Protein AF-A0A538LLW7-F1 (afdb_monomer_lite)

Structure (mmCIF, N/CA/C/O backbone):
data_AF-A0A538LLW7-F1
#
_entry.id   AF-A0A538LLW7-F1
#
loop_
_atom_site.group_PDB
_atom_site.id
_atom_site.type_symbol
_atom_site.label_atom_id
_atom_site.label_alt_id
_atom_site.label_comp_id
_atom_site.label_asym_id
_atom_site.label_entity_id
_atom_site.label_seq_id
_atom_site.pdbx_PDB_ins_code
_atom_site.Cartn_x
_atom_site.Cartn_y
_atom_site.Cartn_z
_atom_site.occupancy
_atom_site.B_iso_or_equiv
_atom_site.auth_seq_id
_atom_site.auth_comp_id
_atom_site.auth_asym_id
_atom_site.auth_atom_id
_atom_site.pdbx_PDB_model_num
ATOM 1 N N . MET A 1 1 ? 16.918 3.520 -8.179 1.00 54.25 1 MET A N 1
ATOM 2 C CA . MET A 1 1 ? 16.383 2.203 -7.777 1.00 54.25 1 MET A CA 1
ATOM 3 C C . MET A 1 1 ? 17.429 1.091 -7.820 1.00 54.25 1 MET A C 1
ATOM 5 O O . MET A 1 1 ? 17.687 0.520 -6.776 1.00 54.25 1 MET A O 1
ATOM 9 N N . VAL A 1 2 ? 18.104 0.836 -8.954 1.00 46.56 2 VAL A N 1
ATOM 10 C CA . VAL A 1 2 ? 19.087 -0.274 -9.095 1.00 46.56 2 VAL A CA 1
ATOM 11 C C . VAL A 1 2 ? 20.155 -0.291 -8.005 1.00 46.56 2 VAL A C 1
ATOM 13 O O . VAL A 1 2 ? 20.467 -1.340 -7.468 1.00 46.56 2 VAL A O 1
ATOM 16 N N . LYS A 1 3 ? 20.680 0.883 -7.628 1.00 56.34 3 LYS A N 1
ATOM 17 C CA . LYS A 1 3 ? 21.698 0.998 -6.572 1.00 56.34 3 LYS A CA 1
ATOM 18 C C . LYS A 1 3 ? 21.195 0.601 -5.179 1.00 56.34 3 LYS A C 1
ATOM 20 O O . LYS A 1 3 ? 22.011 0.193 -4.367 1.00 56.34 3 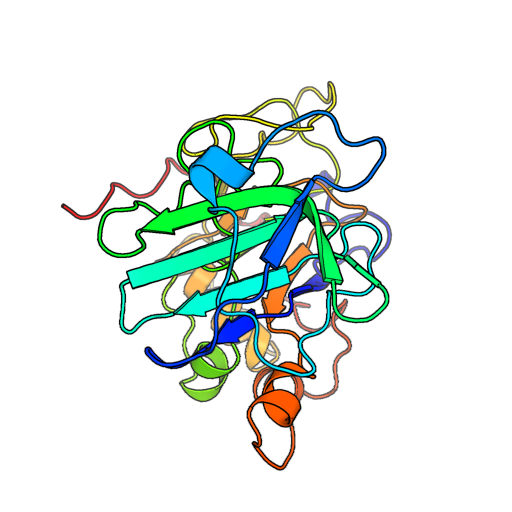LYS A O 1
ATOM 25 N N . GLN A 1 4 ? 19.892 0.722 -4.925 1.00 58.00 4 GLN A N 1
ATOM 26 C CA . GLN A 1 4 ? 19.283 0.408 -3.632 1.00 58.00 4 GLN A CA 1
ATOM 27 C C . GLN A 1 4 ? 18.850 -1.057 -3.548 1.00 58.00 4 GLN A C 1
ATOM 29 O O . GLN A 1 4 ? 18.925 -1.646 -2.493 1.00 58.00 4 GLN A O 1
ATOM 34 N N . SER A 1 5 ? 18.532 -1.729 -4.658 1.00 54.56 5 SER A N 1
ATOM 35 C CA . SER A 1 5 ? 18.249 -3.175 -4.630 1.00 54.56 5 SER A CA 1
ATOM 36 C C . SER A 1 5 ? 19.480 -4.058 -4.336 1.00 54.56 5 SER A C 1
ATOM 38 O O . SER A 1 5 ? 19.399 -5.274 -4.469 1.00 54.56 5 SER A O 1
ATOM 40 N N . HIS A 1 6 ? 20.639 -3.483 -3.989 1.00 47.62 6 HIS A N 1
ATOM 41 C CA . HIS A 1 6 ? 21.897 -4.200 -3.733 1.00 47.62 6 HIS A CA 1
ATOM 42 C C . HIS A 1 6 ? 22.185 -4.460 -2.243 1.00 47.62 6 HIS A C 1
ATOM 44 O O . HIS A 1 6 ? 23.249 -4.999 -1.923 1.00 47.62 6 HIS A O 1
ATOM 50 N N . THR A 1 7 ? 21.259 -4.137 -1.343 1.00 51.56 7 THR A N 1
ATOM 51 C CA . THR A 1 7 ? 21.465 -4.184 0.113 1.00 51.56 7 THR A CA 1
ATOM 52 C C . THR A 1 7 ? 20.443 -5.076 0.834 1.00 51.56 7 THR A C 1
ATOM 54 O O . THR A 1 7 ? 19.460 -5.516 0.241 1.00 51.56 7 THR A O 1
ATOM 57 N N . ILE A 1 8 ? 20.816 -5.485 2.060 1.00 49.91 8 ILE A N 1
ATOM 58 C CA . ILE A 1 8 ? 20.263 -6.510 2.985 1.00 49.91 8 ILE A CA 1
ATOM 59 C C . ILE A 1 8 ? 19.838 -7.854 2.356 1.00 49.91 8 ILE A C 1
ATOM 61 O O . ILE A 1 8 ? 20.438 -8.877 2.684 1.00 49.91 8 ILE A O 1
ATOM 65 N N . TYR A 1 9 ? 18.889 -7.875 1.420 1.00 47.53 9 TYR A N 1
ATOM 66 C CA . TYR A 1 9 ? 18.456 -9.080 0.695 1.00 47.53 9 TYR A CA 1
ATOM 67 C C . TYR A 1 9 ? 18.965 -9.156 -0.752 1.00 47.53 9 TYR A C 1
ATOM 69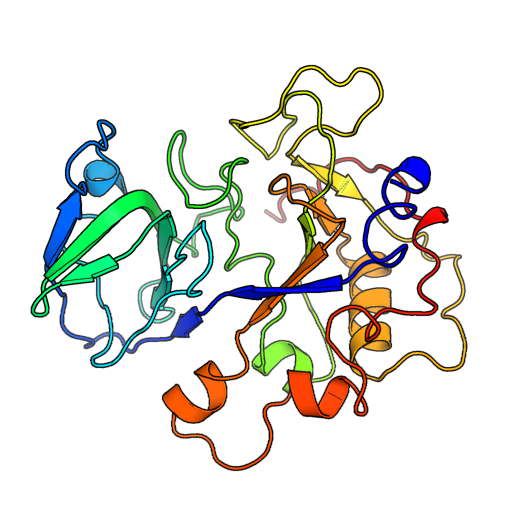 O O . TYR A 1 9 ? 18.864 -10.209 -1.381 1.00 47.53 9 TYR A O 1
ATOM 77 N N . LYS A 1 10 ? 19.543 -8.065 -1.288 1.00 66.56 10 LYS A N 1
ATOM 78 C CA . LYS A 1 10 ? 19.931 -7.917 -2.712 1.00 66.56 10 LYS A CA 1
ATOM 79 C C . LYS A 1 10 ? 18.769 -8.149 -3.699 1.00 66.56 10 LYS A C 1
ATOM 81 O O . LYS A 1 10 ? 19.002 -8.429 -4.877 1.00 66.56 10 LYS A O 1
ATOM 86 N N . GLN A 1 11 ? 17.536 -8.121 -3.201 1.00 81.38 11 GLN A N 1
ATOM 87 C CA . GLN A 1 11 ? 16.301 -8.507 -3.880 1.00 81.38 11 GLN A CA 1
ATOM 88 C C . GLN A 1 11 ? 15.175 -7.609 -3.362 1.00 81.38 11 GLN A C 1
ATOM 90 O O . GLN A 1 11 ? 15.232 -7.149 -2.223 1.00 81.38 11 GLN A O 1
ATOM 95 N N . VAL A 1 12 ? 14.176 -7.344 -4.206 1.00 91.38 12 VAL A N 1
ATOM 96 C CA . VAL A 1 12 ? 12.959 -6.634 -3.792 1.00 91.38 12 VAL A CA 1
ATOM 97 C C . VAL A 1 12 ? 12.034 -7.635 -3.111 1.00 91.38 12 VAL A C 1
ATOM 99 O O . VAL A 1 12 ? 11.717 -8.665 -3.710 1.00 91.38 12 VAL A O 1
ATOM 102 N N . GLY A 1 13 ? 11.626 -7.342 -1.878 1.00 93.81 13 GLY A N 1
ATOM 103 C CA . GLY A 1 13 ? 10.722 -8.197 -1.110 1.00 93.81 13 GLY A CA 1
ATOM 104 C C . GLY A 1 13 ? 9.270 -7.723 -1.127 1.00 93.81 13 GLY A C 1
ATOM 105 O O . GLY A 1 13 ? 8.930 -6.699 -1.724 1.00 93.81 13 GLY A O 1
ATOM 106 N N . VAL A 1 14 ? 8.415 -8.483 -0.448 1.00 95.06 14 VAL A N 1
ATOM 107 C CA . VAL A 1 14 ? 7.018 -8.129 -0.175 1.00 95.06 14 VAL A CA 1
ATOM 108 C C . VAL A 1 14 ? 6.866 -7.930 1.326 1.00 95.06 14 VAL A C 1
ATOM 110 O O . VAL A 1 14 ? 7.181 -8.826 2.103 1.00 95.06 14 VAL A O 1
ATOM 113 N N . ASN A 1 15 ? 6.428 -6.747 1.733 1.00 93.56 15 ASN A N 1
ATOM 114 C CA . ASN A 1 15 ? 6.045 -6.461 3.106 1.00 93.56 15 ASN A CA 1
ATOM 115 C C . ASN A 1 15 ? 4.533 -6.663 3.254 1.00 93.56 15 ASN A C 1
ATOM 117 O O . ASN A 1 15 ? 3.796 -6.512 2.278 1.00 93.56 15 ASN A O 1
ATOM 121 N N . GLN A 1 16 ? 4.087 -7.019 4.455 1.00 93.06 16 GLN A N 1
ATOM 122 C CA . GLN A 1 16 ? 2.688 -7.345 4.720 1.00 93.06 16 GLN A CA 1
ATOM 123 C C . GLN A 1 16 ? 1.989 -6.234 5.506 1.00 93.06 16 GLN A C 1
ATOM 125 O O . GLN A 1 16 ? 2.530 -5.729 6.493 1.00 93.06 16 GLN A O 1
ATOM 130 N N . LYS A 1 17 ? 0.769 -5.889 5.092 1.00 94.00 17 LYS A N 1
ATOM 131 C CA . LYS A 1 17 ? -0.111 -4.918 5.758 1.00 94.00 17 LYS A CA 1
ATOM 132 C C . LYS A 1 17 ? -1.436 -5.608 6.104 1.00 94.00 17 LYS A C 1
ATOM 134 O O . LYS A 1 17 ? -2.049 -6.140 5.185 1.00 94.00 17 LYS A O 1
ATOM 139 N N . PRO A 1 18 ? -1.879 -5.621 7.374 1.00 96.19 18 PRO A N 1
ATOM 140 C CA . PRO A 1 18 ? -3.206 -6.123 7.706 1.00 96.19 18 PRO A CA 1
ATOM 141 C C . PRO A 1 18 ? -4.276 -5.150 7.202 1.00 96.19 18 PRO A C 1
ATOM 143 O O . PRO A 1 18 ? -4.200 -3.947 7.488 1.00 96.19 18 PRO A O 1
ATOM 146 N N . ILE A 1 19 ? -5.261 -5.664 6.472 1.00 97.31 19 ILE A N 1
ATOM 147 C CA . ILE A 1 19 ? -6.387 -4.898 5.935 1.00 97.31 19 ILE A CA 1
ATOM 148 C C . ILE A 1 19 ? -7.688 -5.553 6.396 1.00 97.31 19 ILE A C 1
ATOM 150 O O . ILE A 1 19 ? -7.949 -6.723 6.159 1.00 97.31 19 ILE A O 1
ATOM 154 N N . PHE A 1 20 ? -8.545 -4.775 7.055 1.00 97.69 20 PHE A N 1
ATOM 155 C CA . PHE A 1 20 ? -9.831 -5.263 7.544 1.00 97.69 20 PHE A CA 1
ATOM 156 C C . PHE A 1 20 ? -10.977 -4.655 6.748 1.00 97.69 20 PHE A C 1
ATOM 158 O O . PHE A 1 20 ? -11.339 -3.493 6.959 1.00 97.69 20 PHE A O 1
ATOM 165 N N . THR A 1 21 ? -11.588 -5.447 5.866 1.00 96.69 21 THR A N 1
ATOM 166 C CA . THR A 1 21 ? -12.808 -5.044 5.158 1.00 96.69 21 THR A CA 1
ATOM 167 C C . THR A 1 21 ? -14.041 -5.315 6.020 1.00 96.69 21 THR A C 1
ATOM 169 O O . THR A 1 21 ? -14.324 -6.451 6.393 1.00 96.69 21 THR A O 1
ATOM 172 N N . VAL A 1 22 ? -14.808 -4.271 6.345 1.00 97.56 22 VAL A N 1
ATOM 173 C CA . VAL A 1 22 ? -15.926 -4.354 7.298 1.00 97.56 22 VAL A CA 1
ATOM 174 C C . VAL A 1 22 ? -17.279 -3.955 6.695 1.00 97.56 22 VAL A C 1
ATOM 176 O O . VAL A 1 22 ? -17.353 -3.082 5.821 1.00 97.56 22 VAL A O 1
ATOM 179 N N . PRO A 1 23 ? -18.395 -4.552 7.164 1.00 96.56 23 PRO A N 1
ATOM 180 C CA . PRO A 1 23 ? -19.731 -4.194 6.697 1.00 96.56 23 PRO A CA 1
ATOM 181 C C . PRO A 1 23 ? -20.184 -2.823 7.227 1.00 96.56 23 PRO A C 1
ATOM 183 O O . PRO A 1 23 ? -19.624 -2.268 8.175 1.00 96.56 23 PRO A O 1
ATOM 186 N N . ALA A 1 24 ? -21.261 -2.285 6.645 1.00 95.38 24 ALA A N 1
ATOM 187 C CA . ALA A 1 24 ? -21.834 -0.985 7.021 1.00 95.38 24 ALA A CA 1
ATOM 188 C C . ALA A 1 24 ? -22.228 -0.888 8.506 1.00 95.38 24 ALA A C 1
ATOM 190 O O . ALA A 1 24 ? -22.179 0.183 9.102 1.00 95.38 24 ALA A O 1
ATOM 191 N N . ASN A 1 25 ? -22.638 -2.011 9.100 1.00 95.88 25 ASN A N 1
ATOM 192 C CA . ASN A 1 25 ? -23.116 -2.097 10.478 1.00 95.88 25 ASN A CA 1
ATOM 193 C C . ASN A 1 25 ? -22.024 -2.487 11.486 1.00 95.88 25 ASN A C 1
ATOM 195 O O . ASN A 1 25 ? -22.359 -2.769 12.636 1.00 95.88 25 ASN A O 1
ATOM 199 N N . GLN A 1 26 ? -20.753 -2.526 11.075 1.00 98.00 26 GLN A N 1
ATOM 200 C CA . GLN A 1 26 ? -19.641 -2.800 11.978 1.00 98.00 26 GLN A CA 1
ATOM 201 C C . GLN A 1 26 ? -19.633 -1.779 13.132 1.00 98.00 26 GLN A C 1
ATOM 203 O O . GLN A 1 26 ? -19.553 -0.574 12.874 1.00 98.00 26 GLN A O 1
ATOM 208 N N . PRO A 1 27 ? -19.714 -2.229 14.401 1.00 97.00 27 PRO A N 1
ATOM 209 C CA . PRO A 1 27 ? -19.674 -1.330 15.544 1.00 97.00 27 PRO A CA 1
ATOM 210 C C . PRO A 1 27 ? -18.427 -0.444 15.555 1.00 97.00 27 PRO A C 1
ATOM 212 O O . PRO A 1 27 ? -17.309 -0.919 15.347 1.00 97.00 27 PRO A O 1
ATOM 215 N N . LEU A 1 28 ? -18.635 0.842 15.843 1.00 96.94 28 LEU A N 1
ATOM 216 C CA . LEU A 1 28 ? -17.550 1.792 16.049 1.00 96.94 28 LEU A CA 1
ATOM 217 C C . LEU A 1 28 ? -16.872 1.534 17.395 1.00 96.94 28 LEU A C 1
ATOM 219 O O . LEU A 1 28 ? -17.532 1.419 18.430 1.00 96.94 28 LEU A O 1
ATOM 223 N N . VAL A 1 29 ? -15.545 1.507 17.378 1.00 97.00 29 VAL A N 1
ATOM 224 C CA . VAL A 1 29 ? -14.698 1.373 18.559 1.00 97.00 29 VAL A CA 1
ATOM 225 C C . VAL A 1 29 ? -13.995 2.708 18.807 1.00 97.00 29 VAL A C 1
ATOM 227 O O . VAL A 1 29 ? -13.461 3.278 17.853 1.00 97.00 29 VAL A O 1
ATOM 230 N N . PRO A 1 30 ? -13.986 3.235 20.047 1.00 96.94 30 PRO A N 1
ATOM 231 C CA . PRO A 1 30 ? -13.251 4.452 20.371 1.00 96.94 30 PRO A CA 1
ATOM 232 C C . PRO A 1 30 ? -11.762 4.333 20.036 1.00 96.94 30 PRO A C 1
ATOM 234 O O . PRO A 1 30 ? -11.123 3.325 20.344 1.00 96.94 30 PRO A O 1
ATOM 237 N N . VAL A 1 31 ? -11.212 5.393 19.447 1.00 97.00 31 VAL A N 1
ATOM 238 C CA . VAL A 1 31 ? -9.789 5.513 19.118 1.00 97.00 31 VAL A CA 1
ATOM 239 C C . VAL A 1 31 ? -9.248 6.819 19.690 1.00 97.00 31 VAL A C 1
ATOM 241 O O . VAL A 1 31 ? -9.905 7.859 19.648 1.00 97.00 31 VAL A O 1
ATOM 244 N N . SER A 1 32 ? -8.038 6.764 20.244 1.00 96.69 32 SER A N 1
ATOM 245 C CA . SER A 1 32 ? -7.374 7.903 20.884 1.00 96.69 32 SER A CA 1
ATOM 246 C C . SER A 1 32 ? -5.956 8.134 20.356 1.00 96.69 32 SER A C 1
ATOM 248 O O . SER A 1 32 ? -5.353 7.260 19.731 1.00 96.69 32 SER A O 1
ATOM 250 N N . VAL A 1 33 ? -5.403 9.320 20.623 1.00 97.00 33 VAL A N 1
ATOM 251 C CA . VAL A 1 33 ? -3.979 9.587 20.383 1.00 97.00 33 VAL A CA 1
ATOM 252 C C . VAL A 1 33 ? -3.162 8.895 21.471 1.00 97.00 33 VAL A C 1
ATOM 254 O O . VAL A 1 33 ? -3.390 9.111 22.664 1.00 97.00 33 VAL A O 1
ATOM 257 N N . ALA A 1 34 ? -2.212 8.058 21.063 1.00 95.62 34 ALA A N 1
ATOM 258 C CA . ALA A 1 34 ? -1.348 7.320 21.970 1.00 95.62 34 ALA A CA 1
ATOM 259 C C . ALA A 1 34 ? -0.485 8.263 22.827 1.00 95.62 34 ALA A C 1
ATOM 261 O O . ALA A 1 34 ? -0.068 9.347 22.406 1.00 95.62 34 ALA A O 1
ATOM 262 N N . ARG A 1 35 ? -0.178 7.837 24.057 1.00 93.31 35 ARG A N 1
ATOM 263 C CA . ARG A 1 35 ? 0.634 8.626 24.992 1.00 93.31 35 ARG A CA 1
ATOM 264 C C . ARG A 1 35 ? 2.022 8.909 24.403 1.00 93.31 35 ARG A C 1
ATOM 266 O O . ARG A 1 35 ? 2.732 7.988 24.019 1.00 93.31 35 ARG A O 1
ATOM 273 N N . GLY A 1 36 ? 2.429 10.180 24.423 1.00 92.12 36 GLY A N 1
ATOM 274 C CA . GLY A 1 36 ? 3.722 10.630 23.886 1.00 92.12 36 GLY A CA 1
ATOM 275 C C . GLY A 1 36 ? 3.690 10.981 22.397 1.00 92.12 36 GLY A C 1
ATOM 276 O O . GLY A 1 36 ? 4.696 11.435 21.864 1.00 92.12 36 GLY A O 1
ATOM 277 N N . CYS A 1 37 ? 2.540 10.816 21.742 1.00 93.62 37 CYS A N 1
ATOM 278 C CA . CYS A 1 37 ? 2.307 11.281 20.385 1.00 93.62 37 CYS A CA 1
ATOM 279 C C . CYS A 1 37 ? 1.530 12.606 20.441 1.00 93.62 37 CYS A C 1
ATOM 281 O O . CYS A 1 37 ? 0.624 12.785 21.254 1.00 93.62 37 CYS A O 1
ATOM 283 N N . HIS A 1 38 ? 1.969 13.589 19.652 1.00 79.62 38 HIS A N 1
ATOM 284 C CA . HIS A 1 38 ? 1.554 14.992 19.813 1.00 79.62 38 HIS A CA 1
ATOM 285 C C . HIS A 1 38 ? 0.561 15.466 18.758 1.00 79.62 38 HIS A C 1
ATOM 287 O O . HIS A 1 38 ? 0.007 16.557 18.870 1.00 79.62 38 HIS A O 1
ATOM 293 N N . ASN A 1 39 ? 0.327 14.648 17.741 1.00 79.06 39 ASN A N 1
ATOM 294 C CA . ASN A 1 39 ? -0.389 15.075 16.566 1.00 79.06 39 ASN A CA 1
ATOM 295 C C . ASN A 1 39 ? -1.766 14.433 16.504 1.00 79.06 39 ASN A C 1
ATOM 297 O O . ASN A 1 39 ? -1.921 13.214 16.589 1.00 79.06 39 ASN A O 1
ATOM 301 N N . ASN A 1 40 ? -2.780 15.282 16.387 1.00 88.50 40 ASN A N 1
ATOM 302 C CA . ASN A 1 40 ? -4.159 14.858 16.517 1.00 88.50 40 ASN A CA 1
ATOM 303 C C . ASN A 1 40 ? -4.747 14.431 15.166 1.00 88.50 40 ASN A C 1
ATOM 305 O O . ASN A 1 40 ? -5.402 15.223 14.492 1.00 88.50 40 ASN A O 1
ATOM 309 N N . PHE A 1 41 ? -4.542 13.167 14.798 1.00 95.00 41 PHE A N 1
ATOM 310 C CA . PHE A 1 41 ? -5.133 12.568 13.596 1.00 95.00 41 PHE A CA 1
ATOM 311 C C . PHE A 1 41 ? -6.664 12.396 13.679 1.00 95.00 41 PHE A C 1
ATOM 313 O O . PHE A 1 41 ? -7.319 12.172 12.659 1.00 95.00 41 PHE A O 1
ATOM 320 N N . LEU A 1 42 ? -7.260 12.529 14.873 1.00 96.44 42 LEU A N 1
ATOM 321 C CA . LEU A 1 42 ? -8.691 12.291 15.103 1.00 96.44 42 LEU A CA 1
ATOM 322 C C . LEU A 1 42 ? -9.590 13.306 14.384 1.00 96.44 42 LEU A C 1
ATOM 324 O O . LEU A 1 42 ? -10.761 13.020 14.158 1.00 96.44 42 LEU A O 1
ATOM 328 N N . SER A 1 43 ? -9.072 14.475 13.998 1.00 94.31 43 SER A N 1
ATOM 329 C CA . SER A 1 43 ? -9.820 15.430 13.167 1.00 94.31 43 SER A CA 1
ATOM 330 C C . SER A 1 43 ? -10.078 14.913 11.746 1.00 94.31 43 SER A C 1
ATOM 332 O O . SER A 1 43 ? -11.036 15.350 11.115 1.00 94.31 43 SER A O 1
ATOM 334 N N . SER A 1 44 ? -9.263 13.969 11.265 1.00 95.75 44 SER A N 1
ATOM 335 C CA . SER A 1 44 ? -9.420 13.295 9.971 1.00 95.75 44 SER A CA 1
ATOM 336 C C . SER A 1 44 ? -10.050 11.909 10.111 1.00 95.75 44 SER A C 1
ATOM 338 O O . SER A 1 44 ? -11.034 11.590 9.441 1.00 95.75 44 SER A O 1
ATOM 340 N N . ALA A 1 45 ? -9.529 11.093 11.030 1.00 96.44 45 ALA A N 1
ATOM 341 C CA . ALA A 1 45 ? -10.012 9.731 11.247 1.00 96.44 45 ALA A CA 1
ATOM 342 C C . ALA A 1 45 ? -11.371 9.669 11.966 1.00 96.44 45 ALA A C 1
ATOM 344 O O . ALA A 1 45 ? -12.126 8.717 11.780 1.00 96.44 45 ALA A O 1
ATOM 345 N N . GLY A 1 46 ? -11.703 10.681 12.768 1.00 96.25 46 GLY A N 1
ATOM 346 C CA . GLY A 1 46 ? -12.770 10.608 13.761 1.00 96.25 46 GLY A CA 1
ATOM 347 C C . GLY A 1 46 ? -12.286 10.011 15.086 1.00 96.25 46 GLY A C 1
ATOM 348 O O . GLY A 1 46 ? -11.172 9.505 15.204 1.00 96.25 46 GLY A O 1
ATOM 349 N N . THR A 1 47 ? -13.135 10.087 16.112 1.00 96.50 47 THR A N 1
ATOM 350 C CA . THR A 1 47 ? -12.853 9.569 17.466 1.00 96.50 47 THR A CA 1
ATOM 351 C C . THR A 1 47 ? -13.288 8.117 17.666 1.00 96.50 47 THR A C 1
ATOM 353 O O . THR A 1 47 ? -13.070 7.549 18.737 1.00 96.50 47 THR A O 1
ATOM 356 N N . ALA A 1 48 ? -13.914 7.509 16.657 1.00 96.69 48 ALA A N 1
ATOM 357 C CA . ALA A 1 48 ? -14.284 6.104 16.654 1.00 96.69 48 ALA A CA 1
ATOM 358 C C . ALA A 1 48 ? -14.249 5.542 15.224 1.00 96.69 48 ALA A C 1
ATOM 360 O O . ALA A 1 48 ? -14.659 6.221 14.283 1.00 96.69 48 ALA A O 1
ATOM 361 N N . ILE A 1 49 ? -13.756 4.313 15.079 1.00 97.56 49 ILE A N 1
ATOM 362 C CA . ILE A 1 49 ? -13.488 3.640 13.795 1.00 97.56 49 ILE A CA 1
ATOM 363 C C . ILE A 1 49 ? -14.182 2.270 13.813 1.00 97.56 49 ILE A C 1
ATOM 365 O O . ILE A 1 49 ? -14.231 1.652 14.881 1.00 97.56 49 ILE A O 1
ATOM 369 N N . PRO A 1 50 ? -14.728 1.767 12.689 1.00 97.69 50 PRO A N 1
ATOM 370 C CA . PRO A 1 50 ? -15.388 0.460 12.628 1.00 97.69 50 PRO A CA 1
ATOM 371 C C . PRO A 1 50 ? -14.371 -0.697 12.664 1.00 97.69 50 PRO A C 1
ATOM 373 O O . PRO A 1 50 ? -14.230 -1.448 11.708 1.00 97.69 50 PRO A O 1
ATOM 376 N N . ILE A 1 51 ? -13.636 -0.844 13.767 1.00 97.56 51 ILE A N 1
ATOM 377 C CA . ILE A 1 51 ? -12.618 -1.888 13.931 1.00 97.56 51 ILE A CA 1
ATOM 378 C C . ILE A 1 51 ? -13.313 -3.209 14.313 1.00 97.56 51 ILE A C 1
ATOM 380 O O . ILE A 1 51 ? -14.037 -3.231 15.317 1.00 97.56 51 ILE A O 1
ATOM 384 N N . PRO A 1 52 ? -13.118 -4.311 13.563 1.00 96.75 52 PRO A N 1
ATOM 385 C CA . PRO A 1 52 ? -13.747 -5.584 13.886 1.00 96.75 52 PRO A CA 1
ATOM 386 C C . PRO A 1 52 ? -13.131 -6.217 15.146 1.00 96.75 52 PRO A C 1
ATOM 388 O O . PRO A 1 52 ? -11.946 -6.024 15.435 1.00 96.75 52 PRO A O 1
ATOM 391 N N . PRO A 1 53 ? -13.911 -6.979 15.938 1.00 95.19 53 PRO A N 1
ATOM 392 C CA . PRO A 1 53 ? -13.366 -7.735 17.059 1.00 95.19 53 PRO A CA 1
ATOM 393 C C . PRO A 1 53 ? -12.246 -8.674 16.601 1.00 95.19 53 PRO A C 1
ATOM 395 O O . PRO A 1 53 ? -12.388 -9.365 15.600 1.00 95.19 53 PRO A O 1
ATOM 398 N N . GLY A 1 54 ? -11.144 -8.710 17.350 1.00 94.06 54 GLY A N 1
ATOM 399 C CA . GLY A 1 54 ? -9.982 -9.533 17.006 1.00 94.06 54 GLY A CA 1
ATOM 400 C C . GLY A 1 54 ? -9.061 -8.934 15.941 1.00 94.06 54 GLY A C 1
ATOM 401 O O . GLY A 1 54 ? -8.068 -9.578 15.615 1.00 94.06 54 GLY A O 1
ATOM 402 N N . ALA A 1 55 ? -9.352 -7.729 15.427 1.00 95.69 55 ALA A N 1
ATOM 403 C CA . ALA A 1 55 ? -8.421 -7.011 14.561 1.00 95.69 55 ALA A CA 1
ATOM 404 C C . ALA A 1 55 ? -7.040 -6.907 15.219 1.00 95.69 55 ALA A C 1
ATOM 406 O O . ALA A 1 55 ? -6.918 -6.719 16.435 1.00 95.69 55 ALA A O 1
ATOM 407 N N . TYR A 1 56 ? -6.010 -7.007 14.394 1.00 94.38 56 TYR A N 1
ATOM 408 C CA . TYR A 1 56 ? -4.617 -7.043 14.808 1.00 94.38 56 TYR A CA 1
ATOM 409 C C . TYR A 1 56 ? -3.803 -6.046 13.978 1.00 94.38 56 TYR A C 1
ATOM 411 O O . TYR A 1 56 ? -4.255 -5.566 12.945 1.00 94.38 56 TYR A O 1
ATOM 419 N N . ASN A 1 57 ? -2.621 -5.678 14.461 1.00 91.88 57 ASN A N 1
ATOM 420 C CA . ASN A 1 57 ? -1.717 -4.779 13.746 1.00 91.88 57 ASN A CA 1
ATOM 421 C C . ASN A 1 57 ? -0.591 -5.571 13.066 1.00 91.88 57 ASN A C 1
ATOM 423 O O . ASN A 1 57 ? -0.440 -6.772 13.293 1.00 91.88 57 ASN A O 1
ATOM 427 N N . SER A 1 58 ? 0.237 -4.907 12.256 1.00 87.94 58 SER A N 1
ATOM 428 C CA . SER A 1 58 ? 1.317 -5.580 11.514 1.00 87.94 58 SER A CA 1
ATOM 429 C C . SER A 1 58 ? 2.411 -6.212 12.395 1.00 87.94 58 SER A C 1
ATOM 431 O O . SER A 1 58 ? 3.278 -6.908 11.872 1.00 87.94 58 SER A O 1
ATOM 433 N N . ASN A 1 59 ? 2.394 -5.993 13.720 1.00 83.94 59 ASN A N 1
ATOM 434 C CA . ASN A 1 59 ? 3.425 -6.424 14.674 1.00 83.94 59 ASN A CA 1
ATOM 435 C C . ASN A 1 59 ? 4.859 -6.058 14.226 1.00 83.94 59 ASN A C 1
ATOM 437 O O . ASN A 1 59 ? 5.831 -6.767 14.499 1.00 83.94 59 ASN A O 1
ATOM 441 N N . SER A 1 60 ? 4.979 -4.940 13.509 1.00 85.75 60 SER A N 1
ATOM 442 C CA . SER A 1 60 ? 6.233 -4.328 13.078 1.00 85.75 60 SER A CA 1
ATOM 443 C C . SER A 1 60 ? 6.566 -3.124 13.969 1.00 85.75 60 SER A C 1
ATOM 445 O O . SER A 1 60 ? 5.834 -2.791 14.904 1.00 85.75 60 SER A O 1
ATOM 447 N N . SER A 1 61 ? 7.666 -2.421 13.688 1.00 84.75 61 SER A N 1
ATOM 448 C CA . SER A 1 61 ? 7.917 -1.119 14.323 1.00 84.75 61 SER A CA 1
ATOM 449 C C . SER A 1 61 ? 6.814 -0.096 14.032 1.00 84.75 61 SER A C 1
ATOM 451 O O . SER A 1 61 ? 6.571 0.779 14.869 1.00 84.75 61 SER A O 1
ATOM 453 N N . ASP A 1 62 ? 6.143 -0.237 12.888 1.00 88.31 62 ASP A N 1
ATOM 454 C CA . ASP A 1 62 ? 5.101 0.675 12.428 1.00 88.31 62 ASP A CA 1
ATOM 455 C C . ASP A 1 62 ? 3.731 0.303 12.987 1.00 88.31 62 ASP A C 1
ATOM 457 O O . ASP A 1 62 ? 2.954 1.203 13.274 1.00 88.31 62 ASP A O 1
ATOM 461 N N . ASN A 1 63 ? 3.476 -0.976 13.306 1.00 93.50 63 ASN A N 1
ATOM 462 C CA . ASN A 1 63 ? 2.232 -1.431 13.949 1.00 93.50 63 ASN A CA 1
ATOM 463 C C . ASN A 1 63 ? 0.986 -0.866 13.243 1.00 93.50 63 ASN A C 1
ATOM 465 O O . ASN A 1 63 ? 0.127 -0.225 13.853 1.00 93.50 63 ASN A O 1
ATOM 469 N N . ASP A 1 64 ? 0.934 -1.092 11.939 1.00 94.62 64 ASP A N 1
ATOM 470 C CA . ASP A 1 64 ? -0.067 -0.525 11.046 1.00 94.62 64 ASP A CA 1
ATOM 471 C C . ASP A 1 64 ? -1.422 -1.201 11.241 1.00 94.62 64 ASP A C 1
ATOM 473 O O . ASP A 1 64 ? -1.491 -2.403 11.524 1.00 94.62 64 ASP A O 1
ATOM 477 N N . LEU A 1 65 ? -2.490 -0.426 11.062 1.00 96.69 65 LEU A N 1
ATOM 478 C CA . LEU A 1 65 ? -3.868 -0.907 11.028 1.00 96.69 65 LEU A CA 1
ATOM 479 C C . LEU A 1 65 ? -4.617 -0.209 9.892 1.00 96.69 65 LEU A C 1
ATOM 481 O O . LEU A 1 65 ? -4.779 1.015 9.930 1.00 96.69 65 LEU A O 1
ATOM 485 N N . ILE A 1 66 ? -5.113 -0.988 8.931 1.00 98.06 66 ILE A N 1
ATOM 486 C CA . ILE A 1 66 ? -5.950 -0.497 7.834 1.00 98.06 66 ILE A CA 1
ATOM 487 C C . ILE A 1 66 ? -7.355 -1.075 7.988 1.00 98.06 66 ILE A C 1
ATOM 489 O O . ILE A 1 66 ? -7.536 -2.284 8.106 1.00 98.06 66 ILE A O 1
ATOM 493 N N . VAL A 1 67 ? -8.365 -0.210 7.983 1.00 98.25 67 VAL A N 1
ATOM 494 C CA . VAL A 1 67 ? -9.780 -0.599 8.000 1.00 98.25 67 VAL A CA 1
ATOM 495 C C . VAL A 1 67 ? -10.458 0.004 6.783 1.00 98.25 67 VAL A C 1
ATOM 497 O O . VAL A 1 67 ? -10.423 1.216 6.594 1.00 98.25 67 VAL A O 1
ATOM 500 N N . SER A 1 68 ? -11.117 -0.829 5.985 1.00 97.75 68 SER A N 1
ATOM 501 C CA . SER A 1 68 ? -11.875 -0.427 4.804 1.00 97.75 68 SER A CA 1
ATOM 502 C C . SER A 1 68 ? -13.356 -0.708 5.023 1.00 97.75 68 SER A C 1
ATOM 504 O O . SER A 1 68 ? -13.748 -1.816 5.380 1.00 97.75 68 SER A O 1
ATOM 506 N N . GLN A 1 69 ? -14.213 0.279 4.781 1.00 97.50 69 GLN A N 1
ATOM 507 C CA . GLN A 1 69 ? -15.665 0.124 4.764 1.00 97.50 69 GLN A CA 1
ATOM 508 C C . GLN A 1 69 ? -16.205 0.539 3.384 1.00 97.50 69 GLN A C 1
ATOM 510 O O . GLN A 1 69 ? -16.718 1.652 3.217 1.00 97.50 69 GLN A O 1
ATOM 515 N N . PRO A 1 70 ? -16.152 -0.355 2.375 1.00 96.00 70 PRO A N 1
ATOM 516 C CA . PRO A 1 70 ? -16.552 -0.026 1.004 1.00 96.00 70 PRO A CA 1
ATOM 517 C C . PRO A 1 70 ? -17.993 0.482 0.892 1.00 96.00 70 PRO A C 1
ATOM 519 O O . PRO A 1 70 ? -18.284 1.369 0.097 1.00 96.00 70 PRO A O 1
ATOM 522 N N . SER A 1 71 ? -18.892 -0.033 1.737 1.00 95.94 71 SER A N 1
ATOM 523 C CA . SER A 1 71 ? -20.314 0.349 1.762 1.00 95.94 71 SER A CA 1
ATOM 524 C C . SER A 1 71 ? -20.579 1.836 2.032 1.00 95.94 71 SER A C 1
ATOM 526 O O . SER A 1 71 ? -21.625 2.344 1.633 1.00 95.94 71 SER A O 1
ATOM 528 N N . THR A 1 72 ? -19.652 2.534 2.689 1.00 93.88 72 THR A N 1
ATOM 529 C CA . THR A 1 72 ? -19.734 3.980 2.947 1.00 93.88 72 THR A CA 1
ATOM 530 C C . THR A 1 72 ? -18.666 4.763 2.193 1.00 93.88 72 THR A C 1
ATOM 532 O O . THR A 1 72 ? -18.630 5.989 2.295 1.00 93.88 72 THR A O 1
ATOM 535 N N . GLY A 1 73 ? -17.811 4.078 1.425 1.00 95.25 73 GLY A N 1
ATOM 536 C CA . GLY A 1 73 ? -16.712 4.718 0.719 1.00 95.25 73 GLY A CA 1
ATOM 537 C C . GLY A 1 73 ? -15.674 5.311 1.664 1.00 95.25 73 GLY A C 1
ATOM 538 O O . GLY A 1 73 ? -15.186 6.414 1.426 1.00 95.25 73 GLY A O 1
ATOM 539 N N . ARG A 1 74 ? -15.408 4.644 2.789 1.00 96.25 74 ARG A N 1
ATOM 540 C CA . ARG A 1 74 ? -14.501 5.137 3.825 1.00 96.25 74 ARG A CA 1
ATOM 541 C C . ARG A 1 74 ? -13.415 4.129 4.118 1.00 96.25 74 ARG A C 1
ATOM 543 O O . ARG A 1 74 ? -13.678 2.933 4.178 1.00 96.25 74 ARG A O 1
ATOM 550 N N . ASP A 1 75 ? -12.234 4.642 4.392 1.00 97.25 75 ASP A N 1
ATOM 551 C CA . ASP A 1 75 ? -11.119 3.885 4.926 1.00 97.25 75 ASP A CA 1
ATOM 552 C C . ASP A 1 75 ? -10.401 4.676 6.020 1.00 97.25 75 ASP A C 1
ATOM 554 O O . ASP A 1 75 ? -10.550 5.898 6.161 1.00 97.25 75 ASP A O 1
ATOM 558 N N . TRP A 1 76 ? -9.652 3.940 6.830 1.00 98.38 76 TRP A N 1
ATOM 559 C CA . TRP A 1 76 ? -8.818 4.456 7.898 1.00 98.38 76 TRP A CA 1
ATOM 560 C C . TRP A 1 76 ? -7.488 3.732 7.871 1.00 98.38 76 TRP A C 1
ATOM 562 O O . TRP A 1 76 ? -7.453 2.504 7.882 1.00 98.38 76 TRP A O 1
ATOM 572 N N . GLU A 1 77 ? -6.406 4.496 7.903 1.00 98.12 77 GLU A N 1
ATOM 573 C CA . GLU A 1 77 ? -5.051 3.961 7.966 1.00 98.12 77 GLU A CA 1
ATOM 574 C C . GLU A 1 77 ? -4.344 4.608 9.157 1.00 98.12 77 GLU A C 1
ATOM 576 O O . GLU A 1 77 ? -4.267 5.841 9.249 1.00 98.12 77 GLU A O 1
ATOM 581 N N . LEU A 1 78 ? -3.875 3.789 10.101 1.00 97.69 78 LEU A N 1
ATOM 582 C CA . LEU A 1 78 ? -3.280 4.239 11.358 1.00 97.69 78 LEU A CA 1
ATOM 583 C C . LEU A 1 78 ? -1.848 3.732 11.518 1.00 97.69 78 LEU A C 1
ATOM 585 O O . LEU A 1 78 ? -1.592 2.539 11.378 1.00 97.69 78 LEU A O 1
ATOM 589 N N . TRP A 1 79 ? -0.961 4.633 11.936 1.00 96.50 79 TRP A N 1
ATOM 590 C CA . TRP A 1 79 ? 0.425 4.330 12.280 1.00 96.50 79 TRP A CA 1
ATOM 591 C C . TRP A 1 79 ? 0.600 4.191 13.794 1.00 96.50 79 TRP A C 1
ATOM 593 O O . TRP A 1 79 ? 0.122 5.010 14.597 1.00 96.50 79 TRP A O 1
ATOM 603 N N . ARG A 1 80 ? 1.340 3.160 14.192 1.00 95.69 80 ARG A N 1
ATOM 604 C CA . ARG A 1 80 ? 1.555 2.711 15.573 1.00 95.69 80 ARG A CA 1
ATOM 605 C C . ARG A 1 80 ? 0.254 2.486 16.322 1.00 95.69 80 ARG A C 1
ATOM 607 O O . ARG A 1 80 ? 0.114 2.883 17.482 1.00 95.69 80 ARG A O 1
ATOM 614 N N . ALA A 1 81 ? -0.693 1.850 15.643 1.00 95.88 81 ALA A N 1
ATOM 615 C CA . ALA A 1 81 ? -1.943 1.422 16.229 1.00 95.88 81 ALA A CA 1
ATOM 616 C C . ALA A 1 81 ? -1.682 0.292 17.227 1.00 95.88 81 ALA A C 1
ATOM 618 O O . ALA A 1 81 ? -1.039 -0.714 16.933 1.00 95.88 81 ALA A O 1
ATOM 619 N N . THR A 1 82 ? -2.182 0.462 18.440 1.00 94.88 82 THR A N 1
ATOM 620 C CA . THR A 1 82 ? -2.042 -0.510 19.519 1.00 94.88 82 THR A CA 1
ATOM 621 C C . THR A 1 82 ? -3.363 -0.664 20.240 1.00 94.88 82 THR A C 1
ATOM 623 O O . THR A 1 82 ? -4.101 0.307 20.440 1.00 94.88 82 THR A O 1
ATOM 626 N N . GLN A 1 83 ? -3.639 -1.892 20.661 1.00 93.12 83 GLN A N 1
ATOM 627 C CA . GLN A 1 83 ? -4.782 -2.204 21.495 1.00 93.12 83 GLN A CA 1
ATOM 628 C C . GLN A 1 83 ? -4.303 -2.577 22.897 1.00 93.12 83 GLN A C 1
ATOM 630 O O . GLN A 1 83 ? -3.466 -3.458 23.070 1.00 93.12 83 GLN A O 1
ATOM 635 N N . THR A 1 84 ? -4.842 -1.912 23.917 1.00 90.94 84 THR A N 1
ATOM 636 C CA . THR A 1 84 ? -4.607 -2.257 25.326 1.00 90.94 84 THR A CA 1
ATOM 637 C C . THR A 1 84 ? -5.950 -2.345 26.036 1.00 90.94 84 THR A C 1
ATOM 639 O O . THR A 1 84 ? -6.705 -1.377 26.047 1.00 90.94 84 THR A O 1
ATOM 642 N N . ASN A 1 85 ? -6.268 -3.503 26.625 1.00 88.12 85 ASN A N 1
ATOM 643 C CA . ASN A 1 85 ? -7.541 -3.747 27.324 1.00 88.12 85 ASN A CA 1
ATOM 644 C C . ASN A 1 85 ? -8.782 -3.371 26.484 1.00 88.12 85 ASN A C 1
ATOM 646 O O . ASN A 1 85 ? -9.725 -2.761 26.986 1.00 88.12 85 ASN A O 1
ATOM 650 N N . GLY A 1 86 ? -8.757 -3.685 25.184 1.00 84.25 86 GLY A N 1
ATOM 651 C CA . GLY A 1 86 ? -9.851 -3.390 24.252 1.00 84.25 86 GLY A CA 1
ATOM 652 C C . GLY A 1 86 ? -9.965 -1.925 23.810 1.00 84.25 86 GLY A C 1
ATOM 653 O O . GLY A 1 86 ? -10.877 -1.603 23.055 1.00 84.25 86 GLY A O 1
ATOM 654 N N . GLN A 1 87 ? -9.061 -1.042 24.245 1.00 91.00 87 GLN A N 1
ATOM 655 C CA . GLN A 1 87 ? -9.007 0.355 23.811 1.00 91.00 87 GLN A CA 1
ATOM 656 C C . GLN A 1 87 ? -7.923 0.534 22.753 1.00 91.00 87 GLN A C 1
ATOM 658 O O . GLN A 1 87 ? -6.777 0.127 22.966 1.00 91.00 87 GLN A O 1
ATOM 663 N N . TRP A 1 88 ? -8.283 1.153 21.631 1.00 96.44 88 TRP A N 1
ATOM 664 C CA . TRP A 1 88 ? -7.351 1.448 20.552 1.00 96.44 88 TRP A CA 1
ATOM 665 C C . TRP A 1 88 ? -6.736 2.838 20.709 1.00 96.44 88 TRP A C 1
ATOM 667 O O . TRP A 1 88 ? -7.402 3.825 21.042 1.00 96.44 88 TRP A O 1
ATOM 677 N N . SER A 1 89 ? -5.441 2.922 20.431 1.00 96.69 89 SER A N 1
ATOM 678 C CA . SER A 1 89 ? -4.736 4.191 20.295 1.00 96.69 89 SER A CA 1
ATOM 679 C C . SER A 1 89 ? -3.695 4.112 19.188 1.00 96.69 89 SER A C 1
ATOM 681 O O . SER A 1 89 ? -3.146 3.041 18.944 1.00 96.69 89 SER A O 1
ATOM 683 N N . ALA A 1 90 ? -3.427 5.232 18.523 1.00 97.19 90 ALA A N 1
ATOM 684 C CA . ALA A 1 90 ? -2.418 5.331 17.470 1.00 97.19 90 ALA A CA 1
ATOM 685 C C . ALA A 1 90 ? -1.610 6.625 17.612 1.00 97.19 90 ALA A C 1
ATOM 687 O O . ALA A 1 90 ? -2.043 7.569 18.279 1.00 97.19 90 ALA A O 1
ATOM 688 N N . CYS A 1 91 ? -0.427 6.681 17.004 1.00 96.31 91 CYS A N 1
ATOM 689 C CA . CYS A 1 91 ? 0.397 7.893 17.024 1.00 96.31 91 CYS A CA 1
ATOM 690 C C . CYS A 1 91 ? 0.105 8.840 15.871 1.00 96.31 91 CYS A C 1
ATOM 692 O O . CYS A 1 91 ? 0.316 10.046 16.013 1.00 96.31 91 CYS A O 1
ATOM 694 N N . TRP A 1 92 ? -0.355 8.297 14.748 1.00 96.56 92 TRP A N 1
ATOM 695 C CA . TRP A 1 92 ? -0.727 9.059 13.570 1.00 96.56 92 TRP A CA 1
ATOM 696 C C . TRP A 1 92 ? -1.731 8.267 12.720 1.00 96.56 92 TRP A C 1
ATOM 698 O O . TRP A 1 92 ? -1.998 7.098 12.998 1.00 96.56 92 TRP A O 1
ATOM 708 N N . GLY A 1 93 ? -2.303 8.903 11.702 1.00 96.88 93 GLY A N 1
ATOM 709 C CA . GLY A 1 93 ? -3.160 8.247 10.724 1.00 96.88 93 GLY A CA 1
ATOM 710 C C . GLY A 1 93 ? -4.073 9.219 9.993 1.00 96.88 93 GLY A C 1
ATOM 711 O O . GLY A 1 93 ? -3.859 10.435 9.983 1.00 96.88 93 GLY A O 1
ATOM 712 N N . GLY A 1 94 ? -5.127 8.683 9.394 1.00 97.31 94 GLY A N 1
ATOM 713 C CA . GLY A 1 94 ? -6.175 9.469 8.759 1.00 97.31 94 GLY A CA 1
ATOM 714 C C . GLY A 1 94 ? -7.413 8.644 8.459 1.00 97.31 94 GLY A C 1
ATOM 715 O O . GLY A 1 94 ? -7.375 7.417 8.484 1.00 97.31 94 GLY A O 1
ATOM 716 N N . GLY A 1 95 ? -8.511 9.339 8.175 1.00 97.12 95 GLY A N 1
ATOM 717 C CA . GLY A 1 95 ? -9.680 8.760 7.528 1.00 97.12 95 GLY A CA 1
ATOM 718 C C . GLY A 1 95 ? -9.850 9.395 6.155 1.00 97.12 95 GLY A C 1
ATOM 719 O O . GLY A 1 95 ? -9.723 10.614 6.022 1.00 97.12 95 GLY A O 1
ATOM 720 N N . MET A 1 96 ? -10.139 8.595 5.138 1.00 95.75 96 MET A N 1
ATOM 721 C CA . MET A 1 96 ? -10.321 9.075 3.773 1.00 95.75 96 MET A CA 1
ATOM 722 C C . MET A 1 96 ? -11.706 8.683 3.246 1.00 95.75 96 MET A C 1
ATOM 724 O O . MET A 1 96 ? -12.352 7.744 3.709 1.00 95.75 96 MET A O 1
ATOM 728 N N . ASN A 1 97 ? -12.226 9.518 2.342 1.00 95.00 97 ASN A N 1
ATOM 729 C CA . ASN A 1 97 ? -13.378 9.181 1.517 1.00 95.00 97 ASN A CA 1
ATOM 730 C C . ASN A 1 97 ? -12.859 8.641 0.184 1.00 95.00 97 ASN A C 1
ATOM 732 O O . ASN A 1 97 ? -12.394 9.411 -0.660 1.00 95.00 97 ASN A O 1
ATOM 736 N N . THR A 1 98 ? -12.933 7.327 0.010 1.00 92.88 98 THR A N 1
ATOM 737 C CA . THR A 1 98 ? -12.397 6.622 -1.156 1.00 92.88 98 THR A CA 1
ATOM 738 C C . THR A 1 98 ? -13.191 6.899 -2.432 1.00 92.88 98 THR A C 1
ATOM 740 O O . THR A 1 98 ? -12.660 6.712 -3.520 1.00 92.88 98 THR A O 1
ATOM 743 N N . LEU A 1 99 ? -14.424 7.416 -2.338 1.00 91.38 99 LEU A N 1
ATOM 744 C CA . LEU A 1 99 ? -15.256 7.749 -3.507 1.00 91.38 99 LEU A CA 1
ATOM 745 C C . LEU A 1 99 ? -14.854 9.063 -4.177 1.00 91.38 99 LEU A C 1
ATOM 747 O O . LEU A 1 99 ? -15.215 9.306 -5.325 1.00 91.38 99 LEU A O 1
ATOM 751 N N . THR A 1 100 ? -14.164 9.939 -3.448 1.00 89.94 100 THR A N 1
ATOM 752 C CA . THR A 1 100 ? -13.783 11.276 -3.929 1.00 89.94 100 THR A CA 1
ATOM 753 C C . THR A 1 100 ? -12.278 11.508 -3.915 1.00 89.94 100 THR A C 1
ATOM 755 O O . THR A 1 100 ? -11.821 12.567 -4.337 1.00 89.94 100 THR A O 1
ATOM 758 N N . SER A 1 101 ? -11.508 10.567 -3.372 1.00 90.50 101 SER A N 1
ATOM 759 C CA . SER A 1 101 ? -10.062 10.693 -3.238 1.00 90.50 101 SER A CA 1
ATOM 760 C C . SER A 1 101 ? -9.329 10.168 -4.468 1.00 90.50 101 SER A C 1
ATOM 762 O O . SER A 1 101 ? -9.740 9.194 -5.090 1.00 90.50 101 SER A O 1
ATOM 764 N N . SER A 1 102 ? -8.178 10.771 -4.763 1.00 88.56 102 SER A N 1
ATOM 765 C CA . SER A 1 102 ? -7.197 10.255 -5.721 1.00 88.56 102 SER A CA 1
ATOM 766 C C . SER A 1 102 ? -6.206 9.261 -5.092 1.00 88.56 102 SER A C 1
ATOM 768 O O . SER A 1 102 ? -5.134 9.040 -5.649 1.00 88.56 102 SER A O 1
ATOM 770 N N . GLY A 1 103 ? -6.510 8.726 -3.904 1.00 93.31 103 GLY A N 1
ATOM 771 C CA . GLY A 1 103 ? -5.616 7.848 -3.140 1.00 93.31 103 GLY A CA 1
ATOM 772 C C . GLY A 1 103 ? -4.570 8.590 -2.301 1.00 93.31 103 GLY A C 1
ATOM 773 O O . GLY A 1 103 ? -3.576 7.992 -1.904 1.00 93.31 103 GLY A O 1
ATOM 774 N N . VAL A 1 104 ? -4.772 9.882 -2.026 1.00 95.31 104 VAL A N 1
ATOM 775 C CA . VAL A 1 104 ? -3.911 10.692 -1.145 1.00 95.31 104 VAL A CA 1
ATOM 776 C C . VAL A 1 104 ? -4.764 11.236 -0.010 1.00 95.31 104 VAL A C 1
ATOM 778 O O . VAL A 1 104 ? -5.848 11.775 -0.246 1.00 95.31 104 VAL A O 1
ATOM 781 N N . PHE A 1 105 ? -4.305 11.074 1.226 1.00 96.06 105 PHE A N 1
ATOM 782 C CA . PHE A 1 105 ? -4.977 11.654 2.381 1.00 96.06 105 PHE A CA 1
ATOM 783 C C . PHE A 1 105 ? -4.886 13.179 2.331 1.00 96.06 105 PHE A C 1
ATOM 785 O O . PHE A 1 105 ? -3.871 13.721 1.904 1.00 96.06 105 PHE A O 1
ATOM 792 N N . PRO A 1 106 ? -5.917 13.908 2.792 1.00 92.56 106 PRO A N 1
ATOM 793 C CA . PRO A 1 106 ? -5.776 15.340 2.997 1.00 92.56 106 PRO A CA 1
ATOM 794 C C . PRO A 1 106 ? -4.590 15.623 3.925 1.00 92.56 106 PRO A C 1
ATOM 796 O O . PRO A 1 106 ? -4.526 15.052 5.016 1.00 92.56 106 PRO A O 1
ATOM 799 N N . TYR A 1 107 ? -3.682 16.514 3.520 1.00 94.12 107 TYR A N 1
ATOM 800 C CA . TYR A 1 107 ? -2.563 16.932 4.361 1.00 94.12 107 TYR A CA 1
ATOM 801 C C . TYR A 1 107 ? -3.047 17.334 5.768 1.00 94.12 107 TYR A C 1
ATOM 803 O O . TYR A 1 107 ? -4.031 18.078 5.880 1.00 94.12 107 TYR A O 1
ATOM 811 N N . PRO A 1 108 ? -2.362 16.929 6.854 1.00 93.62 108 PRO A N 1
ATOM 812 C CA . PRO A 1 108 ? -1.131 16.127 6.907 1.00 93.62 108 PRO A CA 1
ATOM 813 C C . PRO A 1 108 ? -1.365 14.623 7.164 1.00 93.62 108 PRO A C 1
ATOM 815 O O . PRO A 1 108 ? -0.502 13.951 7.723 1.00 93.62 108 PRO A O 1
ATOM 818 N N . PHE A 1 109 ? -2.551 14.092 6.873 1.00 96.19 109 PHE A N 1
ATOM 819 C CA . PHE A 1 109 ? -3.004 12.800 7.400 1.00 96.19 109 PHE A CA 1
ATOM 820 C C . PHE A 1 109 ? -2.540 11.588 6.573 1.00 96.19 109 PHE A C 1
ATOM 822 O O . PHE A 1 109 ? -1.758 11.710 5.630 1.00 96.19 109 PHE A O 1
ATOM 829 N N . GLY A 1 110 ? -2.992 10.400 6.977 1.00 95.81 110 GLY A N 1
ATOM 830 C CA . GLY A 1 110 ? -2.646 9.112 6.365 1.00 95.81 110 GLY A CA 1
ATOM 831 C C . GLY A 1 110 ? -1.559 8.373 7.133 1.00 95.81 110 GLY A C 1
ATOM 832 O O . GLY A 1 110 ? -0.856 8.977 7.936 1.00 95.81 110 GLY A O 1
ATOM 833 N N . GLU A 1 111 ? -1.440 7.069 6.918 1.00 95.56 111 GLU A N 1
ATOM 834 C CA . GLU A 1 111 ? -0.450 6.240 7.615 1.00 95.56 111 GLU A CA 1
ATOM 835 C C . GLU A 1 111 ? 0.954 6.436 7.031 1.00 95.56 111 GLU A C 1
ATOM 837 O O . GLU A 1 111 ? 1.875 6.751 7.785 1.00 95.56 111 GLU A O 1
ATOM 842 N N . SER A 1 112 ? 1.089 6.381 5.700 1.00 96.62 112 SER A N 1
ATOM 843 C CA . SER A 1 112 ? 2.400 6.382 5.039 1.00 96.62 112 SER A CA 1
ATOM 844 C C . SER A 1 112 ? 3.189 7.662 5.277 1.00 96.62 112 SER A C 1
ATOM 846 O O . SER A 1 112 ? 2.600 8.722 5.507 1.00 96.62 112 SER A O 1
ATOM 848 N N . ALA A 1 113 ? 4.518 7.620 5.161 1.00 95.94 113 ALA A N 1
ATOM 849 C CA . ALA A 1 113 ? 5.343 8.830 5.213 1.00 95.94 113 ALA A CA 1
ATOM 850 C C . ALA A 1 113 ? 4.941 9.869 4.148 1.00 95.94 113 ALA A C 1
ATOM 852 O O . ALA A 1 113 ? 4.961 11.064 4.441 1.00 95.94 113 ALA A O 1
ATOM 853 N N . SER A 1 114 ? 4.473 9.416 2.982 1.00 97.50 114 SER A N 1
ATOM 854 C CA . SER A 1 114 ? 4.141 10.263 1.827 1.00 97.50 114 SER A CA 1
ATOM 855 C C . SER A 1 114 ? 2.747 10.904 1.840 1.00 97.50 114 SER A C 1
ATOM 857 O O . SER A 1 114 ? 2.482 11.798 1.033 1.00 97.50 114 SER A O 1
ATOM 859 N N . GLY A 1 115 ? 1.836 10.417 2.693 1.00 97.06 115 GLY A N 1
ATOM 860 C CA . GLY A 1 115 ? 0.408 10.772 2.667 1.00 97.06 115 GLY A CA 1
ATOM 861 C C . GLY A 1 115 ? -0.423 10.005 1.625 1.00 97.06 115 GLY A C 1
ATOM 862 O O . GLY A 1 115 ? -1.646 10.130 1.596 1.00 97.06 115 GLY A O 1
ATOM 863 N N . ILE A 1 116 ? 0.203 9.177 0.786 1.00 97.56 116 ILE A N 1
ATOM 864 C CA . ILE A 1 116 ? -0.480 8.299 -0.176 1.00 97.56 116 ILE A CA 1
ATOM 865 C C . ILE A 1 116 ? -1.038 7.071 0.562 1.00 97.56 116 ILE A C 1
ATOM 867 O O . ILE A 1 116 ? -0.380 6.525 1.447 1.00 97.56 116 ILE A O 1
ATOM 871 N N . SER A 1 117 ? -2.243 6.636 0.200 1.00 97.56 117 SER A N 1
ATOM 872 C CA . SER A 1 117 ? -2.931 5.500 0.821 1.00 97.56 117 SER A CA 1
ATOM 873 C C . SER A 1 117 ? -2.240 4.169 0.523 1.00 97.56 117 SER A C 1
ATOM 875 O O . SER A 1 117 ? -2.009 3.811 -0.641 1.00 97.56 117 SER A O 1
ATOM 877 N N . TYR A 1 118 ? -1.956 3.409 1.583 1.00 97.25 118 TYR A N 1
ATOM 878 C CA . TYR A 1 118 ? -1.531 2.021 1.455 1.00 97.25 118 TYR A CA 1
ATOM 879 C C . TYR A 1 118 ? -2.674 1.138 0.949 1.00 97.25 118 TYR A C 1
ATOM 881 O O . TYR A 1 118 ? -2.414 0.279 0.110 1.00 97.25 118 TYR A O 1
ATOM 889 N N . LEU A 1 119 ? -3.927 1.363 1.358 1.00 96.88 119 LEU A N 1
ATOM 890 C CA . LEU A 1 119 ? -5.080 0.613 0.846 1.00 96.88 119 LEU A CA 1
ATOM 891 C C . LEU A 1 119 ? -5.204 0.733 -0.681 1.00 96.88 119 LEU A C 1
ATOM 893 O O . LEU A 1 119 ? -5.443 -0.257 -1.362 1.00 96.88 119 LEU A O 1
ATOM 897 N N . ALA A 1 120 ? -4.983 1.926 -1.236 1.00 95.75 120 ALA A N 1
ATOM 898 C CA . ALA A 1 120 ? -5.074 2.174 -2.675 1.00 95.75 120 ALA A CA 1
ATOM 899 C C . ALA A 1 120 ? -3.957 1.510 -3.505 1.00 95.75 120 ALA A C 1
ATOM 901 O O . 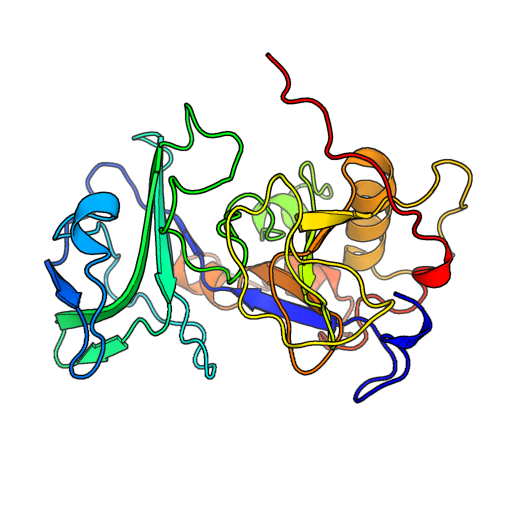ALA A 1 120 ? -4.023 1.510 -4.737 1.00 95.75 120 ALA A O 1
ATOM 902 N N . THR A 1 121 ? -2.898 1.010 -2.860 1.00 97.12 121 THR A N 1
ATOM 903 C CA . THR A 1 121 ? -1.667 0.574 -3.538 1.00 97.12 121 THR A CA 1
ATOM 904 C C . THR A 1 121 ? -1.128 -0.789 -3.085 1.00 97.12 121 THR A C 1
ATOM 906 O O . THR A 1 121 ? -0.194 -1.319 -3.699 1.00 97.12 121 THR A O 1
ATOM 909 N N . THR A 1 122 ? -1.709 -1.379 -2.042 1.00 97.75 122 THR A N 1
ATOM 910 C CA . THR A 1 122 ? -1.360 -2.708 -1.526 1.00 97.75 122 THR A CA 1
ATOM 911 C C . THR A 1 122 ? -2.002 -3.782 -2.387 1.00 97.75 122 THR A C 1
ATOM 913 O O . THR A 1 122 ? -3.179 -3.698 -2.708 1.00 97.75 122 THR A O 1
ATOM 916 N N . THR A 1 123 ? -1.223 -4.792 -2.776 1.00 98.38 123 THR A N 1
ATOM 917 C CA . THR A 1 123 ? -1.755 -5.950 -3.505 1.00 98.38 123 THR A CA 1
ATOM 918 C C . THR A 1 123 ? -2.601 -6.804 -2.567 1.00 98.38 123 THR A C 1
ATOM 920 O O . THR A 1 123 ? -2.066 -7.324 -1.589 1.00 98.38 123 THR A O 1
ATOM 923 N N . THR A 1 124 ? -3.881 -6.977 -2.880 1.00 97.50 124 THR A N 1
ATOM 924 C CA . THR A 1 124 ? -4.826 -7.718 -2.032 1.00 97.50 124 THR A CA 1
ATOM 925 C C . THR A 1 124 ? -4.887 -9.206 -2.366 1.00 97.50 124 THR A C 1
ATOM 927 O O . THR A 1 124 ? -4.513 -9.654 -3.460 1.00 97.50 124 THR A O 1
ATOM 930 N N . GLU A 1 125 ? -5.417 -9.992 -1.436 1.00 97.12 125 GLU A N 1
ATOM 931 C CA . GLU A 1 125 ? -5.769 -11.396 -1.646 1.00 97.12 125 GLU A CA 1
ATOM 932 C C . GLU A 1 125 ? -6.781 -11.531 -2.800 1.00 97.12 125 GLU A C 1
ATOM 934 O O . GLU A 1 125 ? -6.666 -12.437 -3.633 1.00 97.12 125 GLU A O 1
ATOM 939 N N . ALA A 1 126 ? -7.709 -10.574 -2.930 1.00 95.94 126 ALA A N 1
ATOM 940 C CA . ALA A 1 126 ? -8.686 -10.508 -4.016 1.00 95.94 126 ALA A CA 1
ATOM 941 C C . ALA A 1 126 ? -8.046 -10.256 -5.396 1.00 95.94 126 ALA A C 1
ATOM 943 O O . ALA A 1 126 ? -8.434 -10.905 -6.377 1.00 95.94 126 ALA A O 1
ATOM 944 N N . ASP A 1 127 ? -7.039 -9.379 -5.491 1.00 98.06 127 ASP A N 1
ATOM 945 C CA . ASP A 1 127 ? -6.273 -9.172 -6.731 1.00 98.06 127 ASP A CA 1
ATOM 946 C C . ASP A 1 127 ? -5.646 -10.490 -7.192 1.00 98.06 127 ASP A C 1
ATOM 948 O O . ASP A 1 127 ? -5.810 -10.926 -8.339 1.00 98.06 127 ASP A O 1
ATOM 952 N N . VAL A 1 128 ? -4.973 -11.173 -6.265 1.00 98.12 128 VAL A N 1
ATOM 953 C CA . VAL A 1 128 ? -4.267 -12.423 -6.544 1.00 98.12 128 VAL A CA 1
ATOM 954 C C . VAL A 1 128 ? -5.229 -13.558 -6.883 1.00 98.12 128 VAL A C 1
ATOM 956 O O . VAL A 1 128 ? -4.977 -14.294 -7.841 1.00 98.12 128 VAL A O 1
ATOM 959 N N . ALA A 1 129 ? -6.351 -13.673 -6.172 1.00 96.88 129 ALA A N 1
ATOM 960 C CA . ALA A 1 129 ? -7.401 -14.644 -6.470 1.00 96.88 129 ALA A CA 1
ATOM 961 C C . ALA A 1 129 ? -8.017 -14.420 -7.861 1.00 96.88 129 ALA A C 1
ATOM 963 O O . ALA A 1 129 ? -8.332 -15.383 -8.563 1.00 96.88 129 ALA A O 1
ATOM 964 N N . SER A 1 130 ? -8.143 -13.160 -8.293 1.00 97.31 130 SER A N 1
ATOM 965 C CA . SER A 1 130 ? -8.609 -12.812 -9.642 1.00 97.31 130 SER A CA 1
ATOM 966 C C . SER A 1 130 ? -7.544 -13.016 -10.732 1.00 97.31 130 SER A C 1
ATOM 968 O O . SER A 1 130 ? -7.864 -13.025 -11.924 1.00 97.31 130 SER A O 1
ATOM 970 N N . GLY A 1 131 ? -6.279 -13.198 -10.340 1.00 97.44 131 GLY A N 1
ATOM 971 C CA . GLY A 1 131 ? -5.136 -13.364 -11.235 1.00 97.44 131 GLY A CA 1
ATOM 972 C C . GLY A 1 131 ? -4.602 -12.056 -11.830 1.00 97.44 131 GLY A C 1
ATOM 973 O O . GLY A 1 131 ? -3.828 -12.104 -12.795 1.00 97.44 131 GLY A O 1
ATOM 974 N N . GLN A 1 132 ? -5.030 -10.897 -11.316 1.00 97.44 132 GLN A N 1
ATOM 975 C CA . GLN A 1 132 ? -4.732 -9.581 -11.884 1.00 97.44 132 GLN A CA 1
ATOM 976 C C . GLN A 1 132 ? -4.644 -8.521 -10.782 1.00 97.44 132 GLN A C 1
ATOM 978 O O . GLN A 1 132 ? -5.535 -8.427 -9.952 1.00 97.44 132 GLN A O 1
ATOM 983 N N . ILE A 1 133 ? -3.611 -7.680 -10.837 1.00 98.56 133 ILE A N 1
ATOM 984 C CA . ILE A 1 133 ? -3.474 -6.495 -9.981 1.00 98.56 133 ILE A CA 1
ATOM 985 C C . ILE A 1 133 ? -3.823 -5.288 -10.849 1.00 98.56 133 ILE A C 1
ATOM 987 O O . ILE A 1 133 ? -3.107 -4.993 -11.811 1.00 98.56 133 ILE A O 1
ATOM 991 N N . ASN A 1 134 ? -4.943 -4.629 -10.547 1.00 97.38 134 ASN A N 1
ATOM 992 C CA . ASN A 1 134 ? -5.533 -3.596 -11.412 1.00 97.38 134 ASN A CA 1
ATOM 993 C C . ASN A 1 134 ? -5.314 -2.161 -10.908 1.00 97.38 134 ASN A C 1
ATOM 995 O O . ASN A 1 134 ? -6.058 -1.246 -11.264 1.00 97.38 134 ASN A O 1
ATOM 999 N N . HIS A 1 135 ? -4.293 -1.960 -10.083 1.00 96.88 135 HIS A N 1
ATOM 1000 C CA . HIS A 1 135 ? -3.960 -0.681 -9.473 1.00 96.88 135 HIS A CA 1
ATOM 1001 C C . HIS A 1 135 ? -2.438 -0.479 -9.421 1.00 96.88 135 HIS A C 1
ATOM 1003 O O . HIS A 1 135 ? -1.650 -1.360 -9.779 1.00 96.88 135 HIS A O 1
ATOM 1009 N N . ALA A 1 136 ? -2.015 0.722 -9.021 1.00 97.00 136 ALA A N 1
ATOM 1010 C CA . ALA A 1 136 ? -0.603 1.036 -8.831 1.00 97.00 136 ALA A CA 1
ATOM 1011 C C . ALA A 1 136 ? -0.030 0.292 -7.621 1.00 97.00 136 ALA A C 1
ATOM 1013 O O . ALA A 1 136 ? -0.736 0.046 -6.649 1.00 97.00 136 ALA A O 1
ATOM 1014 N N . ILE A 1 137 ? 1.260 -0.030 -7.668 1.00 98.12 137 ILE A N 1
ATOM 1015 C CA . ILE A 1 137 ? 1.929 -0.799 -6.616 1.00 98.12 137 ILE A CA 1
ATOM 1016 C C . ILE A 1 137 ? 2.635 0.137 -5.633 1.00 98.12 137 ILE A C 1
ATOM 1018 O O . ILE A 1 137 ? 3.424 0.996 -6.037 1.00 98.12 137 ILE A O 1
ATOM 1022 N N . ALA A 1 138 ? 2.408 -0.067 -4.338 1.00 97.62 138 ALA A N 1
ATOM 1023 C CA . ALA A 1 138 ? 3.175 0.599 -3.294 1.00 97.62 138 ALA A CA 1
ATOM 1024 C C . ALA A 1 138 ? 4.640 0.160 -3.342 1.00 97.62 138 ALA A C 1
ATOM 1026 O O . ALA A 1 138 ? 4.928 -1.036 -3.401 1.00 97.62 138 ALA A O 1
ATOM 1027 N N . MET A 1 139 ? 5.569 1.108 -3.259 1.00 96.69 139 MET A N 1
ATOM 1028 C CA . MET A 1 139 ? 6.998 0.834 -3.164 1.00 96.69 139 MET A CA 1
ATOM 1029 C C . MET A 1 139 ? 7.604 1.551 -1.962 1.00 96.69 139 MET A C 1
ATOM 1031 O O . MET A 1 139 ? 7.414 2.749 -1.768 1.00 96.69 139 MET A O 1
ATOM 1035 N N . GLN A 1 140 ? 8.383 0.815 -1.184 1.00 95.06 140 GLN A N 1
ATOM 1036 C CA . GLN A 1 140 ? 9.280 1.352 -0.172 1.00 95.06 140 GLN A CA 1
ATOM 1037 C C . GLN A 1 140 ? 10.711 1.291 -0.699 1.00 95.06 140 GLN A C 1
ATOM 1039 O O . GLN A 1 140 ? 11.069 0.365 -1.436 1.00 95.06 140 GLN A O 1
ATOM 1044 N N . ILE A 1 141 ? 11.524 2.282 -0.347 1.00 93.75 141 ILE A N 1
ATOM 1045 C CA . ILE A 1 141 ? 12.921 2.397 -0.789 1.00 93.75 141 ILE A CA 1
ATOM 1046 C C . ILE A 1 141 ? 13.864 2.589 0.404 1.00 93.75 141 ILE A C 1
ATOM 1048 O O . ILE A 1 141 ? 13.428 2.936 1.487 1.00 93.75 141 ILE A O 1
ATOM 1052 N N . GLU A 1 142 ? 15.165 2.360 0.257 1.00 91.19 142 GLU A N 1
ATOM 1053 C CA . GLU A 1 142 ? 16.077 2.426 1.415 1.00 91.19 142 GLU A CA 1
ATOM 1054 C C . GLU A 1 142 ? 16.461 3.853 1.782 1.00 91.19 142 GLU A C 1
ATOM 1056 O O . GLU A 1 142 ? 16.447 4.267 2.942 1.00 91.19 142 GLU A O 1
ATOM 1061 N N . THR A 1 143 ? 16.819 4.619 0.758 1.00 92.06 143 THR A N 1
ATOM 1062 C CA . THR A 1 143 ? 17.179 6.021 0.902 1.00 92.06 143 THR A CA 1
ATOM 1063 C C . THR A 1 143 ? 16.307 6.841 -0.013 1.00 92.06 143 THR A C 1
ATOM 1065 O O . THR A 1 143 ? 16.094 6.498 -1.179 1.00 92.06 143 THR A O 1
ATOM 1068 N N . CYS A 1 144 ? 15.841 7.963 0.507 1.00 94.44 144 CYS A N 1
ATOM 1069 C CA . CYS A 1 144 ? 15.018 8.898 -0.226 1.00 94.44 144 CYS A CA 1
ATOM 1070 C C . CYS A 1 144 ? 15.439 10.334 0.087 1.00 94.44 144 CYS A C 1
ATOM 1072 O O . CYS A 1 144 ? 16.203 10.569 1.032 1.00 94.44 144 CYS A O 1
ATOM 1074 N N . ASN A 1 145 ? 15.020 11.273 -0.761 1.00 95.00 145 ASN A N 1
ATOM 1075 C CA . ASN A 1 145 ? 15.410 12.676 -0.668 1.00 95.00 145 ASN A CA 1
ATOM 1076 C C . ASN A 1 145 ? 14.235 13.606 -0.994 1.00 95.00 145 ASN A C 1
ATOM 1078 O O . ASN A 1 145 ? 14.001 13.940 -2.158 1.00 95.00 145 ASN A O 1
ATOM 1082 N N . GLY A 1 146 ? 13.522 14.038 0.046 1.00 96.19 146 GLY A N 1
ATOM 1083 C CA . GLY A 1 146 ? 12.326 14.874 -0.067 1.00 96.19 146 GLY A CA 1
ATOM 1084 C C . GLY A 1 146 ? 11.106 14.128 -0.618 1.00 96.19 146 GLY A C 1
ATOM 1085 O O . GLY A 1 146 ? 11.124 12.907 -0.762 1.00 96.19 146 GLY A O 1
ATOM 1086 N N . TYR A 1 147 ? 10.073 14.888 -0.982 1.00 96.62 147 TYR A N 1
ATOM 1087 C CA . TYR A 1 147 ? 8.862 14.395 -1.642 1.00 96.62 147 TYR A CA 1
ATOM 1088 C C . TYR A 1 147 ? 8.601 15.117 -2.965 1.00 96.62 147 TYR A C 1
ATOM 1090 O O . TYR A 1 147 ? 9.101 16.217 -3.216 1.00 96.62 147 TYR A O 1
ATOM 1098 N N . THR A 1 148 ? 7.787 14.494 -3.807 1.00 95.88 148 THR A N 1
ATOM 1099 C CA . THR A 1 148 ? 7.211 15.076 -5.016 1.00 95.88 148 THR A CA 1
ATOM 1100 C C . THR A 1 148 ? 5.751 14.653 -5.142 1.00 95.88 148 THR A C 1
ATOM 1102 O O . THR A 1 148 ? 5.371 13.590 -4.656 1.00 95.88 148 THR A O 1
ATOM 1105 N N . ALA A 1 149 ? 4.922 15.467 -5.798 1.00 94.56 149 ALA A N 1
ATOM 1106 C CA . ALA A 1 149 ? 3.515 15.134 -5.991 1.00 94.56 149 ALA A CA 1
ATOM 1107 C C . ALA A 1 149 ? 3.366 13.738 -6.647 1.00 94.56 149 ALA A C 1
ATOM 1109 O O . ALA A 1 149 ? 4.117 13.416 -7.572 1.00 94.56 149 ALA A O 1
ATOM 1110 N N . PRO A 1 150 ? 2.404 12.908 -6.207 1.00 93.88 150 PRO A N 1
ATOM 1111 C CA . PRO A 1 150 ? 1.264 13.273 -5.369 1.00 93.88 150 PRO A CA 1
ATOM 1112 C C . PRO A 1 150 ? 1.525 13.201 -3.856 1.00 93.88 150 PRO A C 1
ATOM 1114 O O . PRO A 1 150 ? 0.612 13.504 -3.097 1.00 93.88 150 PRO A O 1
ATOM 1117 N N . ALA A 1 151 ? 2.734 12.831 -3.416 1.00 97.00 151 ALA A N 1
ATOM 1118 C CA . ALA A 1 151 ? 3.088 12.932 -2.005 1.00 97.00 151 ALA A CA 1
ATOM 1119 C C . ALA A 1 151 ? 3.061 14.401 -1.560 1.00 97.00 151 ALA A C 1
ATOM 1121 O O . ALA A 1 151 ? 3.468 15.294 -2.312 1.00 97.00 151 ALA A O 1
ATOM 1122 N N . ASP A 1 152 ? 2.586 14.645 -0.342 1.00 94.69 152 ASP A N 1
ATOM 1123 C CA . ASP A 1 152 ? 2.448 15.989 0.235 1.00 94.69 152 ASP A CA 1
ATOM 1124 C C . ASP A 1 152 ? 3.346 16.217 1.462 1.00 94.69 152 ASP A C 1
ATOM 1126 O O . ASP A 1 152 ? 3.457 17.336 1.974 1.00 94.69 152 ASP A O 1
ATOM 1130 N N . ARG A 1 153 ? 4.015 15.157 1.916 1.00 95.94 153 ARG A N 1
ATOM 1131 C CA . ARG A 1 153 ? 4.930 15.141 3.054 1.00 95.94 153 ARG A CA 1
ATOM 1132 C C . ARG A 1 153 ? 5.919 13.982 2.915 1.00 95.94 153 ARG A C 1
ATOM 1134 O O . ARG A 1 153 ? 5.900 13.271 1.915 1.00 95.94 153 ARG A O 1
ATOM 1141 N N . THR A 1 154 ? 6.846 13.880 3.866 1.00 96.25 154 THR A N 1
ATOM 1142 C CA . THR A 1 154 ? 7.920 12.880 3.851 1.00 96.25 154 THR A CA 1
ATOM 1143 C C . THR A 1 154 ? 8.564 12.702 5.215 1.00 96.25 154 THR A C 1
ATOM 1145 O O . THR A 1 154 ? 8.548 13.633 6.028 1.00 96.25 154 THR A O 1
ATOM 1148 N N . ASP A 1 155 ? 9.206 11.555 5.426 1.00 93.06 155 ASP A N 1
ATOM 1149 C CA . ASP A 1 155 ? 10.154 11.322 6.521 1.00 93.06 155 ASP A CA 1
ATOM 1150 C C . ASP A 1 155 ? 11.624 11.219 6.033 1.00 93.06 155 ASP A C 1
ATOM 1152 O O . ASP A 1 155 ? 12.537 10.936 6.818 1.00 93.06 155 ASP A O 1
ATOM 1156 N N . CYS A 1 156 ? 11.870 11.467 4.741 1.00 92.94 156 CYS A N 1
ATOM 1157 C CA . CYS A 1 156 ? 13.172 11.317 4.106 1.00 92.94 156 CYS A CA 1
ATOM 1158 C C . CYS A 1 156 ? 14.286 12.117 4.788 1.00 92.94 156 CYS A C 1
ATOM 1160 O O . CYS A 1 156 ? 14.166 13.308 5.080 1.00 92.94 156 CYS A O 1
ATOM 1162 N N . GLY A 1 157 ? 15.455 11.481 4.897 1.00 86.94 157 GLY A N 1
ATOM 1163 C CA . GLY A 1 157 ? 16.715 12.177 5.154 1.00 86.94 157 GLY A CA 1
ATOM 1164 C C . GLY A 1 157 ? 17.255 12.931 3.928 1.00 86.94 157 GLY A C 1
ATOM 1165 O O . GLY A 1 157 ? 16.645 12.971 2.861 1.00 86.94 157 GLY A O 1
ATOM 1166 N N . SER A 1 158 ? 18.459 13.494 4.064 1.00 89.19 158 SER A N 1
ATOM 1167 C CA . SER A 1 158 ? 19.182 14.139 2.959 1.00 89.19 158 SER A CA 1
ATOM 1168 C C . SER A 1 158 ? 20.067 13.124 2.231 1.00 89.19 158 SER A C 1
ATOM 1170 O O . SER A 1 158 ? 21.179 12.829 2.669 1.00 89.19 158 SER A O 1
ATOM 1172 N N . HIS A 1 159 ? 19.573 12.584 1.114 1.00 91.62 159 HIS A N 1
ATOM 1173 C CA . HIS A 1 159 ? 20.294 11.606 0.287 1.00 91.62 159 HIS A CA 1
ATOM 1174 C C . HIS A 1 159 ? 20.295 12.018 -1.192 1.00 91.62 159 HIS A C 1
ATOM 1176 O O . HIS A 1 159 ? 19.596 11.398 -2.003 1.00 91.62 159 HIS A O 1
ATOM 1182 N N . PRO A 1 160 ? 21.071 13.049 -1.578 1.00 90.31 160 PRO A N 1
ATOM 1183 C CA . PRO A 1 160 ? 21.095 13.555 -2.947 1.00 90.31 160 PRO A CA 1
ATOM 1184 C C . PRO A 1 160 ? 21.252 12.444 -3.996 1.00 90.31 160 PRO A C 1
ATOM 1186 O O . PRO A 1 160 ? 22.114 11.573 -3.884 1.00 90.31 160 PRO A O 1
ATOM 1189 N N . GLY A 1 161 ? 20.399 12.470 -5.023 1.00 87.81 161 GLY A N 1
ATOM 1190 C CA . GLY A 1 161 ? 20.365 11.457 -6.086 1.00 87.81 161 GLY A CA 1
ATOM 1191 C C . GLY A 1 161 ? 19.512 10.219 -5.779 1.00 87.81 161 GLY A C 1
ATOM 1192 O O . GLY A 1 161 ? 19.349 9.370 -6.659 1.00 87.81 161 GLY A O 1
ATOM 1193 N N . SER A 1 162 ? 18.944 10.111 -4.575 1.00 92.38 162 SER A N 1
ATOM 1194 C CA . SER A 1 162 ? 17.878 9.146 -4.285 1.00 92.38 162 SER A CA 1
ATOM 1195 C C . SER A 1 162 ? 16.520 9.654 -4.785 1.00 92.38 162 SER A C 1
ATOM 1197 O O . SER A 1 162 ? 16.319 10.869 -4.826 1.00 92.38 162 SER A O 1
ATOM 1199 N N . PRO A 1 163 ? 15.581 8.760 -5.147 1.00 94.06 163 PRO A N 1
ATOM 1200 C CA . PRO A 1 163 ? 14.203 9.153 -5.425 1.00 94.06 163 PRO A CA 1
ATOM 1201 C C . PRO A 1 163 ? 13.563 9.860 -4.225 1.00 94.06 163 PRO A C 1
ATOM 1203 O O . PRO A 1 163 ? 13.922 9.601 -3.077 1.00 94.06 163 PRO A O 1
ATOM 1206 N N . SER A 1 164 ? 12.600 10.728 -4.495 1.00 95.75 164 SER A N 1
ATOM 1207 C CA . SER A 1 164 ? 11.732 11.309 -3.470 1.00 95.75 164 SER A CA 1
ATOM 1208 C C . SER A 1 164 ? 10.560 10.368 -3.175 1.00 95.75 164 SER A C 1
ATOM 1210 O O . SER A 1 164 ? 10.166 9.587 -4.049 1.00 95.75 164 SER A O 1
ATOM 1212 N N . GLU A 1 165 ? 9.955 10.463 -1.996 1.00 97.75 165 GLU A N 1
ATOM 1213 C CA . GLU A 1 165 ? 8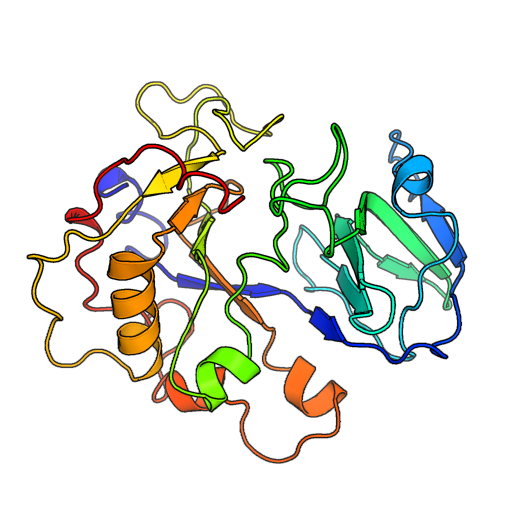.598 9.935 -1.810 1.00 97.75 165 GLU A CA 1
ATOM 1214 C C . GLU A 1 165 ? 7.638 10.581 -2.825 1.00 97.75 165 GLU A C 1
ATOM 1216 O O . GLU A 1 165 ? 7.838 11.717 -3.256 1.00 97.75 165 GLU A O 1
ATOM 1221 N N . GLY A 1 166 ? 6.654 9.822 -3.299 1.00 97.31 166 GLY A N 1
ATOM 1222 C CA . GLY A 1 166 ? 5.780 10.181 -4.417 1.00 97.31 166 GLY A CA 1
ATOM 1223 C C . GLY A 1 166 ? 6.390 9.989 -5.809 1.00 97.31 166 GLY A C 1
ATOM 1224 O O . GLY A 1 166 ? 5.689 10.168 -6.802 1.00 97.31 166 GLY A O 1
ATOM 1225 N N . THR A 1 167 ? 7.661 9.576 -5.929 1.00 97.69 167 THR A N 1
ATOM 1226 C CA . THR A 1 167 ? 8.242 9.235 -7.241 1.00 97.69 167 THR A CA 1
ATOM 1227 C C . THR A 1 167 ? 7.502 8.050 -7.854 1.00 97.69 167 THR A C 1
ATOM 1229 O O . THR A 1 167 ? 7.377 7.000 -7.223 1.00 97.69 167 THR A O 1
ATOM 1232 N N . TRP A 1 168 ? 7.085 8.191 -9.112 1.00 97.69 168 TRP A N 1
ATOM 1233 C CA . TRP A 1 168 ? 6.474 7.111 -9.879 1.00 97.69 168 TRP A CA 1
ATOM 1234 C C . TRP A 1 168 ? 7.486 6.397 -10.768 1.00 97.69 168 TRP A C 1
ATOM 1236 O O . TRP A 1 168 ? 8.306 7.017 -11.448 1.00 97.69 168 TRP A O 1
ATOM 1246 N N . PHE A 1 169 ? 7.373 5.075 -10.802 1.00 97.31 169 PHE A N 1
ATOM 1247 C CA . PHE A 1 169 ? 8.140 4.180 -11.648 1.00 97.31 169 PHE A CA 1
ATOM 1248 C C . PHE A 1 169 ? 7.219 3.348 -12.530 1.00 97.31 169 PHE A C 1
ATOM 1250 O O . PHE A 1 169 ? 6.139 2.936 -12.112 1.00 97.31 169 PHE A O 1
ATOM 1257 N N . ARG A 1 170 ? 7.663 3.032 -13.743 1.00 97.44 170 ARG A N 1
ATOM 1258 C CA . ARG A 1 170 ? 6.947 2.110 -14.629 1.00 97.44 170 ARG A CA 1
ATOM 1259 C C . ARG A 1 170 ? 7.909 1.206 -15.373 1.00 97.44 170 ARG A C 1
ATOM 1261 O O . ARG A 1 170 ? 8.995 1.624 -15.776 1.00 97.44 170 ARG A O 1
ATOM 1268 N N . MET A 1 171 ? 7.496 -0.045 -15.546 1.00 97.94 171 MET A N 1
ATOM 1269 C CA . MET A 1 171 ? 8.183 -0.992 -16.411 1.00 97.94 171 MET A CA 1
ATOM 1270 C C . MET A 1 171 ? 7.839 -0.649 -17.861 1.00 97.94 171 MET A C 1
ATOM 1272 O O . MET A 1 171 ? 6.655 -0.610 -18.196 1.00 97.94 171 MET A O 1
ATOM 1276 N N . PRO A 1 172 ? 8.822 -0.414 -18.747 1.00 97.69 172 PRO A N 1
ATOM 1277 C CA . PRO A 1 172 ? 8.533 -0.189 -20.155 1.00 97.69 172 PRO A CA 1
ATOM 1278 C C . PRO A 1 172 ? 7.706 -1.337 -20.741 1.00 97.69 172 PRO A C 1
ATOM 1280 O O . PRO A 1 172 ? 8.005 -2.512 -20.507 1.00 97.69 172 PRO A O 1
ATOM 1283 N N . ALA A 1 173 ? 6.692 -1.009 -21.546 1.00 96.25 173 ALA A N 1
ATOM 1284 C CA . ALA A 1 173 ? 5.863 -2.009 -22.225 1.00 96.25 173 ALA A CA 1
ATOM 1285 C C . ALA A 1 173 ? 6.687 -2.914 -23.165 1.00 96.25 173 ALA A C 1
ATOM 1287 O O . ALA A 1 173 ? 6.315 -4.055 -23.420 1.00 96.25 173 ALA A O 1
ATOM 1288 N N . SER A 1 174 ? 7.830 -2.417 -23.648 1.00 97.06 174 SER A N 1
ATOM 1289 C CA . SER A 1 174 ? 8.783 -3.162 -24.473 1.00 97.06 174 SER A CA 1
ATOM 1290 C C . SER A 1 174 ? 9.661 -4.142 -23.692 1.00 97.06 174 SER A C 1
ATOM 1292 O O . SER A 1 174 ? 10.303 -4.987 -24.314 1.00 97.06 174 SER A O 1
ATOM 1294 N N . THR A 1 175 ? 9.720 -4.059 -22.357 1.00 98.06 175 THR A N 1
ATOM 1295 C CA . THR A 1 175 ? 10.460 -5.040 -21.556 1.00 98.06 175 THR A CA 1
ATOM 1296 C C . THR A 1 175 ? 9.710 -6.376 -21.598 1.00 98.06 175 THR A C 1
ATOM 1298 O O . THR A 1 175 ? 8.567 -6.434 -21.141 1.00 98.06 175 THR A O 1
ATOM 1301 N N . PRO A 1 176 ? 10.310 -7.462 -22.118 1.00 98.00 176 PRO A N 1
ATOM 1302 C CA . PRO A 1 176 ? 9.657 -8.764 -22.131 1.00 98.00 176 PRO A CA 1
ATOM 1303 C C . PRO A 1 176 ? 9.556 -9.326 -20.711 1.00 98.00 176 PRO A C 1
ATOM 1305 O O . PRO A 1 176 ? 10.474 -9.161 -19.904 1.00 98.00 176 PRO A O 1
ATOM 1308 N N . MET A 1 177 ? 8.458 -10.024 -20.413 1.00 98.38 177 MET A N 1
ATOM 1309 C CA . MET A 1 177 ? 8.317 -10.732 -19.142 1.00 98.38 177 MET A CA 1
ATOM 1310 C C . MET A 1 177 ? 9.353 -11.867 -19.062 1.00 98.38 177 MET A C 1
ATOM 1312 O O . MET A 1 177 ? 9.369 -12.729 -19.946 1.00 98.38 177 MET A O 1
ATOM 1316 N N . PRO A 1 178 ? 10.197 -11.908 -18.017 1.00 97.19 178 PRO A N 1
ATOM 1317 C CA . PRO A 1 178 ? 11.125 -13.010 -17.796 1.00 97.19 178 PRO A CA 1
ATOM 1318 C C . PRO A 1 178 ? 10.411 -14.361 -17.673 1.00 97.19 178 PRO A C 1
ATOM 1320 O O . PRO A 1 178 ? 9.334 -14.469 -17.081 1.00 97.19 178 PRO A O 1
ATOM 1323 N N . ALA A 1 179 ? 11.040 -15.418 -18.184 1.00 96.50 179 ALA A N 1
ATOM 1324 C CA . ALA A 1 179 ? 10.600 -16.781 -17.910 1.00 96.50 179 ALA A CA 1
ATOM 1325 C C . ALA A 1 179 ? 10.879 -17.159 -16.442 1.00 96.50 179 ALA A C 1
ATOM 1327 O O . ALA A 1 179 ? 11.826 -16.666 -15.834 1.00 96.50 179 ALA A O 1
ATOM 1328 N N . GLY A 1 180 ? 10.073 -18.064 -15.877 1.00 95.75 180 GLY A N 1
ATOM 1329 C CA . GLY A 1 180 ? 10.314 -18.622 -14.539 1.00 95.75 180 GLY A CA 1
ATOM 1330 C C . GLY A 1 180 ? 9.872 -17.753 -13.355 1.00 95.75 180 GLY A C 1
ATOM 1331 O O . GLY A 1 180 ? 10.126 -18.133 -12.216 1.00 95.75 180 GLY A O 1
ATOM 1332 N N . LEU A 1 181 ? 9.187 -16.628 -13.595 1.00 98.12 181 LEU A N 1
ATOM 1333 C CA . LEU A 1 181 ? 8.541 -15.858 -12.529 1.00 98.12 181 LEU A CA 1
ATOM 1334 C C . LEU A 1 181 ? 7.478 -16.699 -11.801 1.00 98.12 181 LEU A C 1
ATOM 1336 O O . LEU A 1 181 ? 6.725 -17.451 -12.435 1.00 98.12 181 LEU A O 1
ATOM 1340 N N . THR A 1 182 ? 7.378 -16.515 -10.481 1.00 98.50 182 THR A N 1
ATOM 1341 C CA . THR A 1 182 ? 6.257 -17.029 -9.677 1.00 98.50 182 THR A CA 1
ATOM 1342 C C . THR A 1 182 ? 4.926 -16.481 -10.215 1.00 98.50 182 THR A C 1
ATOM 1344 O O . THR A 1 182 ? 4.913 -15.427 -10.864 1.00 98.50 182 THR A O 1
ATOM 1347 N N . PRO A 1 183 ? 3.782 -17.153 -9.976 1.00 98.50 183 PRO A N 1
ATOM 1348 C CA . PRO A 1 183 ? 2.474 -16.590 -10.301 1.00 98.50 183 PRO A CA 1
ATOM 1349 C C . PRO A 1 183 ? 2.305 -15.152 -9.794 1.00 98.50 183 PRO A C 1
ATOM 1351 O O . PRO A 1 183 ? 1.938 -14.286 -10.589 1.00 98.50 183 PRO A O 1
ATOM 1354 N N . PHE A 1 184 ? 2.678 -14.886 -8.538 1.00 98.50 184 PHE A N 1
ATOM 1355 C CA . PHE A 1 184 ? 2.645 -13.552 -7.939 1.00 98.50 184 PHE A CA 1
ATOM 1356 C C . PHE A 1 184 ? 3.517 -12.542 -8.702 1.00 98.50 184 PHE A C 1
ATOM 1358 O O . PHE A 1 184 ? 3.031 -11.498 -9.137 1.00 98.50 184 PHE A O 1
ATOM 1365 N N . ALA A 1 185 ? 4.779 -12.881 -8.988 1.00 98.50 185 ALA A N 1
ATOM 1366 C CA . ALA A 1 185 ? 5.682 -12.002 -9.733 1.00 98.50 185 ALA A CA 1
ATOM 1367 C C . ALA A 1 185 ? 5.195 -11.690 -11.157 1.00 98.50 185 ALA A C 1
ATOM 1369 O O . ALA A 1 185 ? 5.460 -10.603 -11.670 1.00 98.50 185 ALA A O 1
ATOM 1370 N N . ARG A 1 186 ? 4.462 -12.604 -11.811 1.00 98.75 186 ARG A N 1
ATOM 1371 C CA . ARG A 1 186 ? 3.852 -12.328 -13.125 1.00 98.75 186 ARG A CA 1
ATOM 1372 C C . ARG A 1 186 ? 2.757 -11.269 -13.038 1.00 98.75 186 ARG A C 1
ATOM 1374 O O . ARG A 1 186 ? 2.684 -10.424 -13.929 1.00 98.75 186 ARG A O 1
ATOM 1381 N N . MET A 1 187 ? 1.929 -11.308 -11.993 1.00 98.81 187 MET A N 1
ATOM 1382 C CA . MET A 1 187 ? 0.898 -10.293 -11.754 1.00 98.81 187 MET A CA 1
ATOM 1383 C C . MET A 1 187 ? 1.535 -8.937 -11.453 1.00 98.81 187 MET A C 1
ATOM 1385 O O . MET A 1 187 ? 1.215 -7.955 -12.120 1.00 98.81 187 MET A O 1
ATOM 1389 N N . VAL A 1 188 ? 2.530 -8.914 -10.560 1.00 98.69 188 VAL A N 1
ATOM 1390 C CA . VAL A 1 188 ? 3.314 -7.710 -10.240 1.00 98.69 188 VAL A CA 1
ATOM 1391 C C . VAL A 1 188 ? 3.969 -7.127 -11.493 1.00 98.69 188 VAL A C 1
ATOM 1393 O O . VAL A 1 188 ? 3.852 -5.934 -11.743 1.00 98.69 188 VAL A O 1
ATOM 1396 N N . PHE A 1 189 ? 4.607 -7.946 -12.336 1.00 98.69 189 PHE A N 1
ATOM 1397 C CA . PHE A 1 189 ? 5.237 -7.466 -13.569 1.00 98.69 189 PHE A CA 1
ATOM 1398 C C . PHE A 1 189 ? 4.234 -6.794 -14.519 1.00 98.69 189 PHE A C 1
ATOM 1400 O O . PHE A 1 189 ? 4.529 -5.731 -15.065 1.00 98.69 189 PHE A O 1
ATOM 1407 N N . ARG A 1 190 ? 3.042 -7.379 -14.702 1.00 98.62 190 ARG A N 1
ATOM 1408 C CA . ARG A 1 190 ? 1.984 -6.780 -15.537 1.00 98.62 190 ARG A CA 1
ATOM 1409 C C . ARG A 1 190 ? 1.497 -5.457 -14.954 1.00 98.62 190 ARG A C 1
ATOM 1411 O O . ARG A 1 190 ? 1.408 -4.474 -15.686 1.00 98.62 190 ARG A O 1
ATOM 1418 N N . ALA A 1 191 ? 1.266 -5.404 -13.646 1.00 98.50 191 ALA A N 1
ATOM 1419 C CA . ALA A 1 191 ? 0.856 -4.176 -12.977 1.00 98.50 191 ALA A CA 1
ATOM 1420 C C . ALA A 1 191 ? 1.936 -3.085 -13.038 1.00 98.50 191 ALA A C 1
ATOM 1422 O O . ALA A 1 191 ? 1.621 -1.930 -13.320 1.00 98.50 191 ALA A O 1
ATOM 1423 N N . LEU A 1 192 ? 3.220 -3.439 -12.919 1.00 98.44 192 LEU A N 1
ATOM 1424 C CA . LEU A 1 192 ? 4.329 -2.505 -13.136 1.00 98.44 192 LEU A CA 1
ATOM 1425 C C . LEU A 1 192 ? 4.356 -1.937 -14.559 1.00 98.44 192 LEU A C 1
ATOM 1427 O O . LEU A 1 192 ? 4.801 -0.804 -14.729 1.00 98.44 192 LEU A O 1
ATOM 1431 N N . GLN A 1 193 ? 3.927 -2.695 -15.575 1.00 97.88 193 GLN A N 1
ATOM 1432 C CA . GLN A 1 193 ? 3.836 -2.200 -16.953 1.00 97.88 193 GLN A CA 1
ATOM 1433 C C . GLN A 1 193 ? 2.625 -1.289 -17.163 1.00 97.88 193 GLN A C 1
ATOM 1435 O O . GLN A 1 193 ? 2.740 -0.255 -17.822 1.00 97.88 193 GLN A O 1
ATOM 1440 N N . GLN A 1 194 ? 1.474 -1.671 -16.614 1.00 97.19 194 GLN A N 1
ATOM 1441 C CA . GLN A 1 194 ? 0.200 -1.014 -16.890 1.00 97.19 194 GLN A CA 1
ATOM 1442 C C . GLN A 1 194 ? -0.063 0.183 -15.970 1.00 97.19 194 GLN A C 1
ATOM 1444 O O . GLN A 1 194 ? -0.374 1.276 -16.444 1.00 97.19 194 GLN A O 1
ATOM 1449 N N . TYR A 1 195 ? 0.105 -0.005 -14.664 1.00 97.19 195 TYR A N 1
ATOM 1450 C CA . TYR A 1 195 ? -0.230 0.979 -13.636 1.00 97.19 195 TYR A CA 1
ATOM 1451 C C . TYR A 1 195 ? 1.021 1.664 -13.084 1.00 97.19 195 TYR A C 1
ATOM 1453 O O . TYR A 1 195 ? 1.032 2.884 -12.922 1.00 97.19 195 TYR A O 1
ATOM 1461 N N . GLY A 1 196 ? 2.124 0.927 -12.956 1.00 97.50 196 GLY A N 1
ATOM 1462 C CA . GLY A 1 196 ? 3.369 1.410 -12.360 1.00 97.50 196 GLY A CA 1
ATOM 1463 C C . GLY A 1 196 ? 3.406 1.220 -10.843 1.00 97.50 196 GLY A C 1
ATOM 1464 O O . GLY A 1 196 ? 2.533 0.582 -10.257 1.00 97.50 196 GLY A O 1
ATOM 1465 N N . ALA A 1 197 ? 4.445 1.760 -10.219 1.00 97.88 197 ALA A N 1
ATOM 1466 C CA . ALA A 1 197 ? 4.642 1.771 -8.778 1.00 97.88 197 ALA A CA 1
ATOM 1467 C C . ALA A 1 197 ? 4.953 3.186 -8.290 1.00 97.88 197 ALA A C 1
ATOM 1469 O O . ALA A 1 197 ? 5.546 3.974 -9.027 1.00 97.88 197 ALA A O 1
ATOM 1470 N N . VAL A 1 198 ? 4.597 3.493 -7.050 1.00 98.00 198 VAL A N 1
ATOM 1471 C CA . VAL A 1 198 ? 4.826 4.801 -6.429 1.00 98.00 198 VAL A CA 1
ATOM 1472 C C . VAL A 1 198 ? 5.536 4.634 -5.093 1.00 98.00 198 VAL A C 1
ATOM 1474 O O . VAL A 1 198 ? 5.260 3.694 -4.351 1.00 98.00 198 VAL A O 1
ATOM 1477 N N . VAL A 1 199 ? 6.493 5.516 -4.805 1.00 97.88 199 VAL A N 1
ATOM 1478 C CA . VAL A 1 199 ? 7.231 5.498 -3.537 1.00 97.88 199 VAL A CA 1
ATOM 1479 C C . VAL A 1 199 ? 6.362 6.081 -2.430 1.00 97.88 199 VAL A C 1
ATOM 1481 O O . VAL A 1 199 ? 6.031 7.261 -2.496 1.00 97.88 199 VAL A O 1
ATOM 1484 N N . LEU A 1 200 ? 6.017 5.285 -1.421 1.00 97.00 200 LEU A N 1
ATOM 1485 C CA . LEU A 1 200 ? 5.201 5.741 -0.286 1.00 97.00 200 LEU A CA 1
ATOM 1486 C C . LEU A 1 200 ? 6.021 6.067 0.958 1.00 97.00 200 LEU A C 1
ATOM 1488 O O . LEU A 1 200 ? 5.557 6.820 1.811 1.00 97.00 200 LEU A O 1
ATOM 1492 N N . ASP A 1 201 ? 7.184 5.433 1.082 1.00 95.12 201 ASP A N 1
ATOM 1493 C CA . ASP A 1 201 ? 7.920 5.377 2.337 1.00 95.12 201 ASP A CA 1
ATOM 1494 C C . ASP A 1 201 ? 9.365 4.938 2.122 1.00 95.12 201 ASP A C 1
ATOM 1496 O O . ASP A 1 201 ? 9.739 4.442 1.043 1.00 95.12 201 ASP A O 1
ATOM 1500 N N . ARG A 1 202 ? 10.155 5.036 3.189 1.00 92.19 202 ARG A N 1
ATOM 1501 C CA . ARG A 1 202 ? 11.449 4.369 3.271 1.00 92.19 202 ARG A CA 1
ATOM 1502 C C . ARG A 1 202 ? 11.423 3.189 4.236 1.00 92.19 202 ARG A C 1
ATOM 1504 O O . ARG A 1 202 ? 10.702 3.173 5.221 1.00 92.19 202 ARG A O 1
ATOM 1511 N N . ALA A 1 203 ? 12.261 2.198 3.971 1.00 89.94 203 ALA A N 1
ATOM 1512 C CA . ALA A 1 203 ? 12.379 0.998 4.790 1.00 89.94 203 ALA A CA 1
ATOM 1513 C C . ALA A 1 203 ? 13.831 0.500 4.832 1.00 89.94 203 ALA A C 1
ATOM 1515 O O . ALA A 1 203 ? 14.726 1.068 4.213 1.00 89.94 203 ALA A O 1
ATOM 1516 N N . GLY A 1 204 ? 14.085 -0.590 5.558 1.00 88.31 204 GLY A N 1
ATOM 1517 C CA . GLY A 1 204 ? 15.408 -1.229 5.586 1.00 88.31 204 GLY A CA 1
ATOM 1518 C C . GLY A 1 204 ? 15.802 -1.939 4.282 1.00 88.31 204 GLY A C 1
ATOM 1519 O O . GLY A 1 204 ? 16.936 -2.389 4.157 1.00 88.31 204 GLY A O 1
ATOM 1520 N N . ALA A 1 205 ? 14.876 -2.072 3.331 1.00 89.56 205 ALA A N 1
ATOM 1521 C CA . ALA A 1 205 ? 15.084 -2.680 2.021 1.00 89.56 205 ALA A CA 1
ATOM 1522 C C . ALA A 1 205 ? 14.082 -2.103 1.010 1.00 89.56 205 ALA A C 1
ATOM 1524 O O . ALA A 1 205 ? 13.085 -1.487 1.390 1.00 89.56 205 ALA A O 1
ATOM 1525 N N . VAL A 1 206 ? 14.314 -2.347 -0.282 1.00 93.00 206 VAL A N 1
ATOM 1526 C CA . VAL A 1 206 ? 13.299 -2.080 -1.311 1.00 93.00 206 VAL A CA 1
ATOM 1527 C C . VAL A 1 206 ? 12.203 -3.145 -1.224 1.00 93.00 206 VAL A C 1
ATOM 1529 O O . VAL A 1 206 ? 12.485 -4.334 -1.388 1.00 93.00 206 VAL A O 1
ATOM 1532 N N . MET A 1 207 ? 10.960 -2.728 -0.993 1.00 94.44 207 MET A N 1
ATOM 1533 C CA . MET A 1 207 ? 9.820 -3.630 -0.777 1.00 94.44 207 MET A CA 1
ATOM 1534 C C . MET A 1 207 ? 8.587 -3.138 -1.537 1.00 94.44 207 MET A C 1
ATOM 1536 O O . MET A 1 207 ? 8.406 -1.933 -1.709 1.00 94.44 207 MET A O 1
ATOM 1540 N N . ILE A 1 208 ? 7.716 -4.054 -1.955 1.00 97.12 208 ILE A N 1
ATOM 1541 C CA . ILE A 1 208 ? 6.322 -3.734 -2.304 1.00 97.12 208 ILE A CA 1
ATOM 1542 C C . ILE A 1 208 ? 5.385 -4.180 -1.181 1.00 97.12 208 ILE A C 1
ATOM 1544 O O . ILE A 1 208 ? 5.821 -4.907 -0.292 1.00 97.12 208 ILE A O 1
ATOM 1548 N N . GLN A 1 209 ? 4.115 -3.779 -1.216 1.00 96.62 209 GLN A N 1
ATOM 1549 C CA . GLN A 1 209 ? 3.142 -4.182 -0.193 1.00 96.62 209 GLN A CA 1
ATOM 1550 C C . GLN A 1 209 ? 2.162 -5.234 -0.713 1.00 96.62 209 GLN A C 1
ATOM 1552 O O . GLN A 1 209 ? 1.601 -5.088 -1.805 1.00 96.62 209 GLN A O 1
ATOM 1557 N N . GLY A 1 210 ? 1.950 -6.265 0.097 1.00 96.88 210 GLY A N 1
ATOM 1558 C CA . GLY A 1 210 ? 0.858 -7.220 -0.025 1.00 96.88 210 GLY A CA 1
ATOM 1559 C C . GLY A 1 210 ? 0.016 -7.236 1.247 1.00 96.88 210 GLY A C 1
ATOM 1560 O O . GLY A 1 210 ? 0.490 -6.867 2.323 1.00 96.88 210 GLY A O 1
ATOM 1561 N N . GLU A 1 211 ? -1.229 -7.658 1.117 1.00 96.19 211 GLU A N 1
ATOM 1562 C CA . GLU A 1 211 ? -2.105 -7.937 2.250 1.00 96.19 211 GLU A CA 1
ATOM 1563 C C . GLU A 1 211 ? -1.516 -9.046 3.137 1.00 96.19 211 GLU A C 1
ATOM 1565 O O . GLU A 1 211 ? -0.694 -9.866 2.694 1.00 96.19 211 GLU A O 1
ATOM 1570 N N . ASN A 1 212 ? -1.839 -9.017 4.428 1.00 95.75 212 ASN A N 1
ATOM 1571 C CA . ASN A 1 212 ? -1.298 -9.983 5.366 1.00 95.75 212 ASN A CA 1
ATOM 1572 C C . ASN A 1 212 ? -2.027 -11.313 5.195 1.00 95.75 212 ASN A C 1
ATOM 1574 O O . ASN A 1 212 ? -3.231 -11.375 5.352 1.00 95.75 212 ASN A O 1
ATOM 1578 N N . SER A 1 213 ? -1.293 -12.406 4.992 1.00 94.06 213 SER A N 1
ATOM 1579 C CA . SER A 1 213 ? -1.884 -13.741 4.804 1.00 94.06 213 SER A CA 1
ATOM 1580 C C . SER A 1 213 ? -2.763 -14.238 5.967 1.00 94.06 213 SER A C 1
ATOM 1582 O O . SER A 1 213 ? -3.462 -15.243 5.831 1.00 94.06 213 SER A O 1
ATOM 1584 N N . ALA A 1 214 ? -2.670 -13.617 7.149 1.00 94.81 214 ALA A N 1
ATOM 1585 C CA . ALA A 1 214 ? -3.560 -13.916 8.267 1.00 94.81 214 ALA A CA 1
ATOM 1586 C C . ALA A 1 214 ? -4.957 -13.275 8.110 1.00 94.81 214 ALA A C 1
ATOM 1588 O O . ALA A 1 214 ? -5.886 -13.731 8.785 1.00 94.81 214 ALA A O 1
ATOM 1589 N N . ASP A 1 215 ? -5.125 -12.306 7.202 1.00 96.25 215 ASP A N 1
ATOM 1590 C CA . ASP A 1 215 ? -6.404 -11.671 6.869 1.00 96.25 215 ASP A CA 1
ATOM 1591 C C . ASP A 1 215 ? -7.367 -12.708 6.277 1.00 96.25 215 ASP A C 1
ATOM 1593 O O . ASP A 1 215 ? -8.477 -12.846 6.787 1.00 96.25 215 ASP A O 1
ATOM 1597 N N . TRP A 1 216 ? -6.910 -13.580 5.370 1.00 96.19 216 TRP A N 1
ATOM 1598 C CA . TRP A 1 216 ? -7.719 -14.683 4.830 1.00 96.19 216 TRP A CA 1
ATOM 1599 C C . TRP A 1 216 ? -8.448 -15.509 5.899 1.00 96.19 216 TRP A C 1
ATOM 1601 O O . TRP A 1 216 ? -9.656 -15.756 5.831 1.00 96.19 216 TRP A O 1
ATOM 1611 N N . ALA A 1 217 ? -7.715 -15.951 6.925 1.00 95.94 217 ALA A N 1
ATOM 1612 C CA . ALA A 1 217 ? -8.295 -16.731 8.015 1.00 95.94 217 ALA A CA 1
ATOM 1613 C C . ALA A 1 217 ? -9.175 -15.866 8.931 1.00 95.94 217 ALA A C 1
ATOM 1615 O O . ALA A 1 217 ? -10.190 -16.351 9.438 1.00 95.94 217 ALA A O 1
ATOM 1616 N N . PHE A 1 218 ? -8.804 -14.599 9.140 1.00 95.56 218 PHE A N 1
ATOM 1617 C CA . PHE A 1 218 ? -9.590 -13.629 9.901 1.00 95.56 218 PHE A CA 1
ATOM 1618 C C . PHE A 1 218 ? -10.961 -13.369 9.257 1.00 95.56 218 PHE A C 1
ATOM 1620 O O . PHE A 1 218 ? -11.973 -13.311 9.956 1.00 95.56 218 PHE A O 1
ATOM 1627 N N . GLU A 1 219 ? -11.015 -13.309 7.928 1.00 94.62 219 GLU A N 1
ATOM 1628 C CA . GLU A 1 219 ? -12.235 -13.161 7.127 1.00 94.62 219 GLU A CA 1
ATOM 1629 C C . GLU A 1 219 ? -13.099 -14.437 7.095 1.00 94.62 219 GLU A C 1
ATOM 1631 O O . GLU A 1 219 ? -14.212 -14.448 6.563 1.00 94.62 219 GLU A O 1
ATOM 1636 N N . GLY A 1 220 ? -12.627 -15.519 7.722 1.00 95.12 220 GLY A N 1
ATOM 1637 C CA . GLY A 1 220 ? -13.343 -16.787 7.834 1.00 95.12 220 GLY A CA 1
ATOM 1638 C C . GLY A 1 220 ? -13.165 -17.700 6.624 1.00 95.12 220 GLY A C 1
ATOM 1639 O O . GLY A 1 220 ? -13.878 -18.702 6.503 1.00 95.12 220 GLY A O 1
ATOM 1640 N N . HIS A 1 221 ? -12.222 -17.392 5.733 1.00 96.12 221 HIS A N 1
ATOM 1641 C CA . HIS A 1 221 ? -11.878 -18.289 4.647 1.00 96.12 221 HIS A CA 1
ATOM 1642 C C . HIS A 1 221 ? -11.082 -19.502 5.146 1.00 96.12 221 HIS A C 1
ATOM 1644 O O . HIS A 1 221 ? -10.404 -19.493 6.173 1.00 96.12 221 HIS A O 1
ATOM 1650 N N . THR A 1 222 ? -11.176 -20.596 4.392 1.00 95.12 222 THR A N 1
ATOM 1651 C CA . THR A 1 222 ? -10.445 -21.840 4.658 1.00 95.12 222 THR A CA 1
ATOM 1652 C C . THR A 1 222 ? -9.398 -22.087 3.579 1.00 95.12 222 THR A C 1
ATOM 1654 O O . THR A 1 222 ? -9.569 -21.654 2.441 1.00 95.12 222 THR A O 1
ATOM 1657 N N . GLY A 1 223 ? -8.368 -22.872 3.891 1.00 95.00 223 GLY A N 1
ATOM 1658 C CA . GLY A 1 223 ? -7.313 -23.224 2.938 1.00 95.00 223 GLY A CA 1
ATOM 1659 C C . GLY A 1 223 ? -6.147 -22.238 2.960 1.00 95.00 223 GLY A C 1
ATOM 1660 O O . GLY A 1 223 ? -5.957 -21.511 3.929 1.00 95.00 223 GLY A O 1
ATOM 1661 N N . THR A 1 224 ? -5.328 -22.271 1.912 1.00 95.56 224 THR A N 1
ATOM 1662 C CA . THR A 1 224 ? -4.164 -21.389 1.766 1.00 95.56 224 THR A CA 1
ATOM 1663 C C . THR A 1 224 ? -4.588 -20.050 1.175 1.00 95.56 224 THR A C 1
ATOM 1665 O O . THR A 1 224 ? -5.302 -20.043 0.173 1.00 95.56 224 THR A O 1
ATOM 1668 N N . ASP A 1 225 ? -4.109 -18.953 1.763 1.00 96.44 225 ASP A N 1
ATOM 1669 C CA . ASP A 1 225 ? -4.311 -17.599 1.241 1.00 96.44 225 ASP A CA 1
ATOM 1670 C C . ASP A 1 225 ? -3.822 -17.483 -0.228 1.00 96.44 225 ASP A C 1
ATOM 1672 O O . ASP A 1 225 ? -2.804 -18.096 -0.596 1.00 96.44 225 ASP A O 1
ATOM 1676 N N . PRO A 1 226 ? -4.522 -16.714 -1.085 1.00 97.81 226 PRO A N 1
ATOM 1677 C CA . PRO A 1 226 ? -4.143 -16.502 -2.478 1.00 97.81 226 PRO A CA 1
ATOM 1678 C C . PRO A 1 226 ? -2.698 -16.027 -2.690 1.00 97.81 226 PRO A C 1
ATOM 1680 O O . PRO A 1 226 ? -2.022 -16.548 -3.586 1.00 97.81 226 PRO A O 1
ATOM 1683 N N . ILE A 1 227 ? -2.191 -15.082 -1.889 1.00 97.38 227 ILE A N 1
ATOM 1684 C CA . ILE A 1 227 ? -0.827 -14.537 -2.017 1.00 97.38 227 ILE A CA 1
ATOM 1685 C C . ILE A 1 227 ? 0.208 -15.637 -1.747 1.00 97.38 227 ILE A C 1
ATOM 1687 O O . ILE A 1 227 ? 1.134 -15.846 -2.541 1.00 97.38 227 ILE A O 1
ATOM 1691 N N . THR A 1 228 ? 0.015 -16.407 -0.679 1.00 97.06 228 THR A N 1
ATOM 1692 C CA . THR A 1 228 ? 0.857 -17.539 -0.279 1.00 97.06 228 THR A CA 1
ATOM 1693 C C . THR A 1 228 ? 0.831 -18.634 -1.334 1.00 97.06 228 THR A C 1
ATOM 1695 O O . THR A 1 228 ? 1.883 -19.159 -1.699 1.00 97.06 228 THR A O 1
ATOM 1698 N N . ALA A 1 229 ? -0.339 -18.963 -1.885 1.00 97.62 229 ALA A N 1
ATOM 1699 C CA . ALA A 1 229 ? -0.440 -19.926 -2.978 1.00 97.62 229 ALA A CA 1
ATOM 1700 C C . ALA A 1 229 ? 0.314 -19.433 -4.231 1.00 97.62 229 ALA A C 1
ATOM 1702 O O . ALA A 1 229 ? 1.055 -20.191 -4.868 1.00 97.62 229 ALA A O 1
ATOM 1703 N N . ALA A 1 230 ? 0.185 -18.145 -4.560 1.00 98.06 230 ALA A N 1
ATOM 1704 C CA . ALA A 1 230 ? 0.834 -17.521 -5.708 1.00 98.06 230 ALA A CA 1
ATOM 1705 C C . ALA A 1 230 ? 2.351 -17.325 -5.537 1.00 98.06 230 ALA A C 1
ATOM 1707 O O . ALA A 1 230 ? 3.046 -17.104 -6.538 1.00 98.06 230 ALA A O 1
ATOM 1708 N N . SER A 1 231 ? 2.883 -17.449 -4.317 1.00 97.25 231 SER A N 1
ATOM 1709 C CA . SER A 1 231 ? 4.324 -17.371 -4.051 1.00 97.25 231 SER A CA 1
ATOM 1710 C C . SER A 1 231 ? 5.099 -18.587 -4.566 1.00 97.25 231 SER A C 1
ATOM 1712 O O . SER A 1 231 ? 6.322 -18.531 -4.715 1.00 97.25 231 SER A O 1
ATOM 1714 N N . ALA A 1 232 ? 4.398 -19.689 -4.864 1.00 96.50 232 ALA A N 1
ATOM 1715 C CA . ALA A 1 232 ? 4.982 -20.965 -5.274 1.00 96.50 232 ALA A CA 1
ATOM 1716 C C . ALA A 1 232 ? 6.050 -21.484 -4.285 1.00 96.50 232 ALA A C 1
ATOM 1718 O O . ALA A 1 232 ? 7.094 -22.005 -4.689 1.00 96.50 232 ALA A O 1
ATOM 1719 N N . GLY A 1 233 ? 5.795 -21.314 -2.981 1.00 95.56 233 GLY A N 1
ATOM 1720 C CA . GLY A 1 233 ? 6.676 -21.772 -1.902 1.00 95.56 233 GLY A CA 1
ATOM 1721 C C . GLY A 1 233 ? 7.944 -20.931 -1.736 1.00 95.56 233 GLY A C 1
ATOM 1722 O O . GLY A 1 233 ? 8.880 -21.361 -1.060 1.00 95.56 233 GLY A O 1
ATOM 1723 N N . LYS A 1 234 ? 8.013 -19.757 -2.375 1.00 96.19 234 LYS A N 1
ATOM 1724 C CA . LYS A 1 234 ? 9.093 -18.794 -2.158 1.00 96.19 234 LYS A CA 1
ATOM 1725 C C . LYS A 1 234 ? 8.771 -17.913 -0.954 1.00 96.19 234 LYS A C 1
ATOM 1727 O O . LYS A 1 234 ? 7.634 -17.461 -0.841 1.00 96.19 234 LYS A O 1
ATOM 1732 N N . PRO A 1 235 ? 9.759 -17.624 -0.092 1.00 94.06 235 PRO A N 1
ATOM 1733 C CA . PRO A 1 235 ? 9.575 -16.621 0.943 1.00 94.06 235 PRO A CA 1
ATOM 1734 C C . PRO A 1 235 ? 9.421 -15.227 0.320 1.00 94.06 235 PRO A C 1
ATOM 1736 O O . PRO A 1 235 ? 9.817 -14.986 -0.828 1.00 94.06 235 PRO A O 1
ATOM 1739 N N . GLU A 1 236 ? 8.887 -14.298 1.099 1.00 92.06 236 GLU A N 1
ATOM 1740 C CA . GLU A 1 236 ? 8.536 -12.931 0.720 1.00 92.06 236 GLU A CA 1
ATOM 1741 C C . GLU A 1 236 ? 9.710 -12.125 0.142 1.00 92.06 236 GLU A C 1
ATOM 1743 O O . GLU A 1 236 ? 9.517 -11.302 -0.750 1.00 92.06 236 GLU A O 1
ATOM 1748 N N . TYR A 1 237 ? 10.946 -12.417 0.556 1.00 90.81 237 TYR A N 1
ATOM 1749 C CA . TYR A 1 237 ? 12.160 -11.788 0.020 1.00 90.81 237 TYR A CA 1
ATOM 1750 C C . TYR A 1 237 ? 12.655 -12.400 -1.304 1.00 90.81 237 TYR A C 1
ATOM 1752 O O . TYR A 1 237 ? 13.573 -11.860 -1.913 1.00 90.81 237 TYR A O 1
ATOM 1760 N N . GLN A 1 238 ? 12.074 -13.517 -1.767 1.00 94.44 238 GLN A N 1
ATOM 1761 C CA . GLN A 1 238 ? 12.440 -14.188 -3.028 1.00 94.44 238 GLN A CA 1
ATOM 1762 C C . GLN A 1 238 ? 11.307 -14.263 -4.050 1.00 94.44 238 GLN A C 1
ATOM 1764 O O . GLN A 1 238 ? 11.561 -14.607 -5.208 1.00 94.44 238 GLN A O 1
ATOM 1769 N N . VAL A 1 239 ? 10.063 -13.997 -3.648 1.00 96.38 239 VAL A N 1
ATOM 1770 C CA . VAL A 1 239 ? 8.884 -14.220 -4.495 1.00 96.38 239 VAL A CA 1
ATOM 1771 C C . VAL A 1 239 ? 8.914 -13.403 -5.790 1.00 96.38 239 VAL A C 1
ATOM 1773 O O . VAL A 1 239 ? 8.395 -13.859 -6.807 1.00 96.38 239 VAL A O 1
ATOM 1776 N N . LEU A 1 240 ? 9.591 -12.251 -5.779 1.00 96.88 240 LEU A N 1
ATOM 1777 C CA . LEU A 1 240 ? 9.734 -11.330 -6.911 1.00 96.88 240 LEU A CA 1
ATOM 1778 C C . LEU A 1 240 ? 11.018 -11.526 -7.731 1.00 96.88 240 LEU A C 1
ATOM 1780 O O . LEU A 1 240 ? 11.320 -10.728 -8.626 1.00 96.88 240 LEU A O 1
ATOM 1784 N N . ASN A 1 241 ? 11.792 -12.573 -7.440 1.00 94.94 241 ASN A N 1
ATOM 1785 C CA . ASN A 1 241 ? 13.036 -12.832 -8.151 1.00 94.94 241 ASN A CA 1
ATOM 1786 C C . ASN A 1 241 ? 12.816 -13.035 -9.648 1.00 94.94 241 ASN A C 1
ATOM 1788 O O . ASN A 1 241 ? 11.928 -13.766 -10.080 1.00 94.94 241 ASN A O 1
ATOM 1792 N N . GLY A 1 242 ? 13.680 -12.393 -10.433 1.00 94.88 242 GLY A N 1
ATOM 1793 C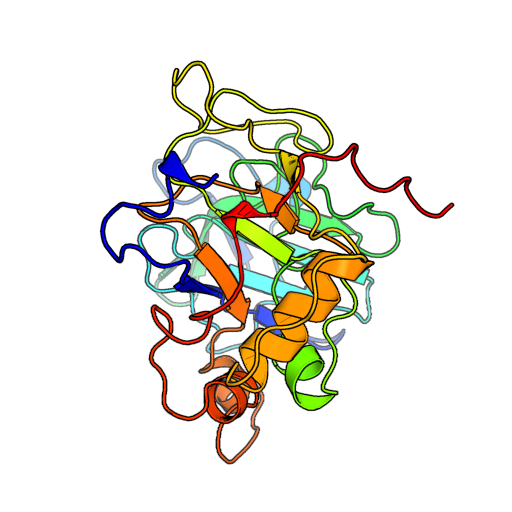 CA . GLY A 1 242 ? 13.642 -12.410 -11.892 1.00 94.88 242 GLY A CA 1
ATOM 1794 C C . GLY A 1 242 ? 13.049 -11.145 -12.509 1.00 94.88 242 GLY A C 1
ATOM 1795 O O . GLY A 1 242 ? 13.371 -10.862 -13.658 1.00 94.88 242 GLY A O 1
ATOM 1796 N N . ILE A 1 243 ? 12.257 -10.348 -11.776 1.00 97.00 243 ILE A N 1
ATOM 1797 C CA . ILE A 1 243 ? 11.769 -9.057 -12.291 1.00 97.00 243 ILE A CA 1
ATOM 1798 C C . ILE A 1 243 ? 12.974 -8.135 -12.581 1.00 97.00 243 ILE A C 1
ATOM 1800 O O . ILE A 1 243 ? 13.830 -7.955 -11.709 1.00 97.00 243 ILE A O 1
ATOM 1804 N N . PRO A 1 244 ? 13.067 -7.521 -13.779 1.00 95.56 244 PRO A N 1
ATOM 1805 C CA . PRO A 1 244 ? 14.184 -6.661 -14.148 1.00 95.56 244 PRO A CA 1
ATOM 1806 C C . PRO A 1 244 ? 13.983 -5.256 -13.569 1.00 95.56 244 PRO A C 1
ATOM 1808 O O . PRO A 1 244 ? 13.762 -4.294 -14.298 1.00 95.56 244 PRO A O 1
ATOM 1811 N N . TRP A 1 245 ? 14.058 -5.120 -12.243 1.00 94.12 245 TRP A N 1
ATOM 1812 C CA . TRP A 1 245 ? 13.863 -3.851 -11.523 1.00 94.12 245 TRP A CA 1
ATOM 1813 C C . TRP A 1 245 ? 14.736 -2.705 -12.055 1.00 94.12 245 TRP A C 1
ATOM 1815 O O . TRP A 1 245 ? 14.370 -1.536 -11.955 1.00 94.12 245 TRP A O 1
ATOM 1825 N N . SER A 1 246 ? 15.872 -3.030 -12.680 1.00 92.00 246 SER A N 1
ATOM 1826 C CA . SER A 1 246 ? 16.749 -2.063 -13.338 1.00 92.00 246 SER A CA 1
ATOM 1827 C C . SER A 1 246 ? 16.189 -1.403 -14.590 1.00 92.00 246 SER A C 1
ATOM 1829 O O . SER A 1 246 ? 16.713 -0.373 -15.004 1.00 92.00 246 SER A O 1
ATOM 1831 N N . HIS A 1 247 ? 15.127 -1.955 -15.169 1.00 95.19 247 HIS A N 1
ATOM 1832 C CA . HIS A 1 247 ? 14.459 -1.396 -16.338 1.00 95.19 247 HIS A CA 1
ATOM 1833 C C . HIS A 1 247 ? 13.390 -0.366 -15.966 1.00 95.19 247 HIS A C 1
ATOM 1835 O O . HIS A 1 247 ? 12.859 0.291 -16.860 1.00 95.19 247 HIS A O 1
ATOM 1841 N N . LEU A 1 248 ? 13.054 -0.222 -14.679 1.00 96.06 248 LEU A N 1
ATOM 1842 C CA . LEU A 1 248 ? 12.064 0.754 -14.241 1.00 96.06 248 LEU A CA 1
ATOM 1843 C C . LEU A 1 248 ? 12.519 2.175 -14.571 1.00 96.06 248 LEU A C 1
ATOM 1845 O O . LEU A 1 248 ? 13.634 2.590 -14.248 1.00 96.06 248 LEU A O 1
ATOM 1849 N N . GLN A 1 249 ? 11.621 2.923 -15.200 1.00 96.00 249 GLN A N 1
ATOM 1850 C CA . GLN A 1 249 ? 11.830 4.315 -15.575 1.00 96.00 249 GLN A CA 1
ATOM 1851 C C . GLN A 1 249 ? 11.007 5.213 -14.666 1.00 96.00 249 GLN A C 1
ATOM 1853 O O . GLN A 1 249 ? 9.875 4.871 -14.325 1.00 96.00 249 GLN A O 1
ATOM 1858 N N . VAL A 1 250 ? 11.576 6.358 -14.292 1.00 95.75 250 VAL A N 1
ATOM 1859 C CA . VAL A 1 250 ? 10.810 7.417 -13.631 1.00 95.75 250 VAL A CA 1
ATOM 1860 C C . VAL A 1 250 ? 9.804 7.968 -14.633 1.00 95.75 250 VAL A C 1
ATOM 1862 O O . VAL A 1 250 ? 10.167 8.273 -15.771 1.00 95.75 250 VAL A O 1
ATOM 1865 N N . ILE A 1 251 ? 8.556 8.099 -14.206 1.00 94.75 251 ILE A N 1
ATOM 1866 C CA . ILE A 1 251 ? 7.480 8.694 -14.993 1.00 94.75 251 ILE A CA 1
ATOM 1867 C C . ILE A 1 251 ? 6.813 9.815 -14.198 1.00 94.75 251 ILE A C 1
ATOM 1869 O O . ILE A 1 251 ? 6.979 9.919 -12.984 1.00 94.75 251 ILE A O 1
ATOM 1873 N N . LEU A 1 252 ? 6.043 10.652 -14.890 1.00 90.62 252 LEU A N 1
ATOM 1874 C CA . LEU A 1 252 ? 5.098 11.534 -14.214 1.00 90.62 252 LEU A CA 1
ATOM 1875 C C . LEU A 1 252 ? 3.975 10.696 -13.579 1.00 90.62 252 LEU A C 1
ATOM 1877 O O . LEU A 1 252 ? 3.653 9.629 -14.118 1.00 90.62 252 LEU A O 1
ATOM 1881 N N . PRO A 1 253 ? 3.358 11.172 -12.482 1.00 82.50 253 PRO A N 1
ATOM 1882 C CA . PRO A 1 253 ? 2.165 10.542 -11.934 1.00 82.50 253 PRO A CA 1
ATOM 1883 C C . PRO A 1 253 ? 1.111 10.334 -13.033 1.00 82.50 253 PRO A C 1
ATOM 1885 O O . PRO A 1 253 ? 0.934 11.227 -13.873 1.00 82.50 253 PRO A O 1
ATOM 1888 N N . PRO A 1 254 ? 0.413 9.182 -13.067 1.00 75.88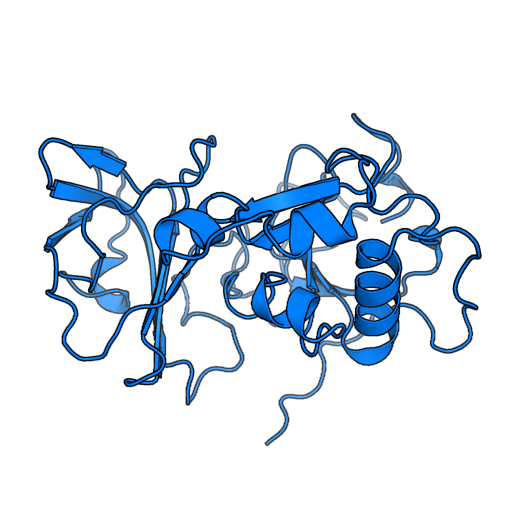 254 PRO A N 1
ATOM 1889 C CA . PRO A 1 254 ? -0.714 8.991 -13.967 1.00 75.88 254 PRO A CA 1
ATOM 1890 C C . PRO A 1 254 ? -1.709 10.139 -13.789 1.00 75.88 254 PRO A C 1
ATOM 1892 O O . PRO A 1 254 ? -1.995 10.544 -12.662 1.00 75.88 254 PRO A O 1
ATOM 1895 N N . ALA A 1 255 ? -2.221 10.684 -14.894 1.00 67.25 255 ALA A N 1
ATOM 1896 C CA . ALA A 1 255 ? -3.269 11.693 -14.812 1.00 67.25 255 ALA A CA 1
ATOM 1897 C C . ALA A 1 255 ? -4.458 11.104 -14.041 1.00 67.25 255 ALA A C 1
ATOM 1899 O O . ALA A 1 255 ? -4.856 9.970 -14.318 1.00 67.25 255 ALA A O 1
ATOM 1900 N N . ALA A 1 256 ? -5.013 11.859 -13.089 1.00 54.88 256 ALA A N 1
ATOM 1901 C CA . ALA A 1 256 ? -6.264 11.476 -12.453 1.00 54.88 256 ALA A CA 1
ATOM 1902 C C . ALA A 1 256 ? -7.308 11.296 -13.562 1.00 54.88 256 ALA A C 1
ATOM 1904 O O . ALA A 1 256 ? -7.564 12.224 -14.332 1.00 54.88 256 ALA A O 1
ATOM 1905 N N . SER A 1 257 ? -7.844 10.086 -13.703 1.00 45.47 257 SER A N 1
ATOM 1906 C CA . SER A 1 257 ? -8.986 9.840 -14.577 1.00 45.47 257 SER A CA 1
ATOM 1907 C C . SER A 1 257 ? -10.158 10.650 -14.028 1.00 45.47 257 SER A C 1
ATOM 1909 O O . SER A 1 257 ? -10.623 10.365 -12.925 1.00 45.47 257 SER A O 1
ATOM 1911 N N . GLY A 1 258 ? -10.529 11.709 -14.753 1.00 32.91 258 GLY A N 1
ATOM 1912 C CA . GLY A 1 258 ? -11.693 12.546 -14.458 1.00 32.91 258 GLY A CA 1
ATOM 1913 C C . GLY A 1 258 ? -13.012 11.898 -14.843 1.00 32.91 258 GLY A C 1
ATOM 1914 O O . GLY A 1 258 ? -12.987 10.838 -15.511 1.00 32.91 258 GLY A O 1
#

Sequence (258 aa):
MVKQSHTIYKQVGVNQKPIFTVPANQPLVPVSVARGCHNNFLSSAGTAIPIPPGAYNSNSSDNDLIVSQPSTGRDWELWRATQTNGQWSACWGGGMNTLTSSGVFPYPFGESASGISYLATTTTEADVASGQINHAIAMQIETCNGYTAPADRTDCGSHPGSPSEGTWFRMPASTPMPAGLTPFARMVFRALQQYGAVVLDRAGAVMIQGENSADWAFEGHTGTDPITAASAGKPEYQVLNGIPWSHLQVILPPAASG

Radius of gyration: 17.68 Å; chains: 1; bounding box: 45×40×52 Å

pLDDT: mean 92.76, std 10.47, range [32.91, 98.81]

Foldseek 3Di:
DQVQCCDDLVFAFAQAWAEAEDEPPQDWAAEEADPPQDDDQCVFQPRTDSAHPPQFFSPDQQRWDKYDHVVQQKIKIFTQWDDDPSYIYGNFIGMDRNVPDPQFGDPPHHSFQQRGHPVQAAAELVCLVVLADPAAWEKATAAADAADPPGPGHPGDHDPPHHHAFWWKAQDPPDDQDPPAFSLLVNVNVNSHPHTYGYGYYDNGIYIYYHDQVNCVVVVHDDGRSNCVSLVPDHRRCNNPPRPPVRIDTDDHDPPPD

Secondary structure (DSSP, 8-state):
-TTTTTSTTSS-EEEEE-EEE--TTPPPEEEEEPTT----THHHH-SEE-PPTT-----SSS--EEEEEGGGTEEEEEET-EEETTEEEESEEEEEETTT-SSBPSTT-SSSTTSB-STTTSBPHHHHHHT---SPEEEEESS--SB-TT---------TTSPPBT-EEE--TTSPPPTT--HHHHHHHHHHHHT-EEEEEE-SS-EEEEE-THHHHHTT--SS-HHHHHTTT--TTTTTTT--GGG-EEEPPPPP--